Protein AF-A0A357MH83-F1 (afdb_monomer_lite)

Sequence (191 aa):
MRDRPHPSARAPLDWRAPLRASLAIFALLLARSVAAQEAAGAASEQDETAEVTCESCHGDDPVLPDAHPPVAGMSMSACTACHQPGSPLALPAGMQLDHHHYMAGLDCASCHDDPEAPAATAGTELCLACHGPLEALGALTADVEPTNPHLSPHGPPYAECGLCHQIHTESESFCAQCHDFEGLWTFILMR

Foldseek 3Di:
DDDDDDDDDDDDDDPPVVVVVVVVVVVVVVVVVVVVVVVVVVDPPPDCPPQDWPCVQQPPDCPDDPPDPDCTLHAPVVVCVPQPPPDPNPDDLWDACLNNCVSVVDDQVLFAVDSPCRPDGGWLVSVCVPVNDLVVVCVVCVVDPPDRLSPDPVPPPSNRCCCARPRSGRGHDNVVVPDDPPPPVCVSVPD

pLDDT: mean 76.97, std 16.66, range [28.92, 95.25]

Structure (mmCIF, N/CA/C/O backbone):
data_AF-A0A357MH83-F1
#
_entry.id   AF-A0A357MH83-F1
#
loop_
_atom_site.group_PDB
_atom_site.id
_atom_site.type_symbol
_atom_site.label_atom_id
_atom_site.label_alt_id
_atom_site.label_comp_id
_atom_site.label_asym_id
_atom_site.label_entity_id
_atom_site.label_seq_id
_atom_site.pdbx_PDB_ins_code
_atom_site.Cartn_x
_atom_site.Cartn_y
_atom_site.Cartn_z
_atom_site.occupancy
_atom_site.B_iso_or_equiv
_atom_site.auth_seq_id
_atom_site.auth_comp_id
_atom_site.auth_asym_id
_atom_site.auth_atom_id
_atom_site.pdbx_PDB_model_num
ATOM 1 N N . MET A 1 1 ? 2.123 -51.893 -90.840 1.00 47.66 1 MET A N 1
ATOM 2 C CA . MET A 1 1 ? 1.481 -52.890 -89.959 1.00 47.66 1 MET A CA 1
ATOM 3 C C . MET A 1 1 ? 2.465 -53.293 -88.871 1.00 47.66 1 MET A C 1
ATOM 5 O O . MET A 1 1 ? 3.354 -54.085 -89.146 1.00 47.66 1 MET A O 1
ATOM 9 N N . ARG A 1 2 ? 2.370 -52.694 -87.680 1.00 43.00 2 ARG A N 1
ATOM 10 C CA . ARG A 1 2 ? 2.923 -53.234 -86.427 1.00 43.00 2 ARG A CA 1
ATOM 11 C C . ARG A 1 2 ? 2.020 -52.733 -85.303 1.00 43.00 2 ARG A C 1
ATOM 13 O O . ARG A 1 2 ? 2.090 -51.560 -84.945 1.00 43.00 2 ARG A O 1
ATOM 20 N N . ASP A 1 3 ? 1.143 -53.617 -84.844 1.00 56.59 3 ASP A N 1
ATOM 21 C CA . ASP A 1 3 ? 0.251 -53.412 -83.707 1.00 56.59 3 ASP A CA 1
ATOM 22 C C . ASP A 1 3 ? 1.065 -53.179 -82.434 1.00 56.59 3 ASP A C 1
ATOM 24 O O . ASP A 1 3 ? 2.003 -53.924 -82.136 1.00 56.59 3 ASP A O 1
ATOM 28 N N . ARG A 1 4 ? 0.716 -52.136 -81.676 1.00 54.19 4 ARG A N 1
ATOM 29 C CA . ARG A 1 4 ? 1.200 -51.955 -80.304 1.00 54.19 4 ARG A CA 1
ATOM 30 C C . ARG A 1 4 ? 0.105 -52.418 -79.340 1.00 54.19 4 ARG A C 1
ATOM 32 O O . ARG A 1 4 ? -1.039 -52.006 -79.514 1.00 54.19 4 ARG A O 1
ATOM 39 N N . PRO A 1 5 ? 0.428 -53.248 -78.335 1.00 63.38 5 PRO A N 1
ATOM 40 C CA . PRO A 1 5 ? -0.565 -53.766 -77.403 1.00 63.38 5 PRO A CA 1
ATOM 41 C C . PRO A 1 5 ? -1.034 -52.679 -76.427 1.00 63.38 5 PRO A C 1
ATOM 43 O O . PRO A 1 5 ? -0.235 -51.888 -75.920 1.00 63.38 5 PRO A O 1
ATOM 46 N N . HIS A 1 6 ? -2.338 -52.664 -76.152 1.00 55.59 6 HIS A N 1
ATOM 47 C CA . HIS A 1 6 ? -2.943 -51.830 -75.116 1.00 55.59 6 HIS A CA 1
ATOM 48 C C . HIS A 1 6 ? -2.543 -52.320 -73.709 1.00 55.59 6 HIS A C 1
ATOM 50 O O . HIS A 1 6 ? -2.562 -53.527 -73.462 1.00 55.59 6 HIS A O 1
ATOM 56 N N . PRO A 1 7 ? -2.212 -51.416 -72.766 1.00 61.09 7 PRO A N 1
ATOM 57 C CA . PRO A 1 7 ? -1.904 -51.796 -71.393 1.00 61.09 7 PRO A CA 1
ATOM 58 C C . PRO A 1 7 ? -3.168 -52.235 -70.640 1.00 61.09 7 PRO A C 1
ATOM 60 O O . PRO A 1 7 ? -4.189 -51.548 -70.644 1.00 61.09 7 PRO A O 1
ATOM 63 N N . SER A 1 8 ? -3.072 -53.383 -69.972 1.00 66.62 8 SER A N 1
ATOM 64 C CA . SER A 1 8 ? -4.090 -53.954 -69.088 1.00 66.62 8 SER A CA 1
ATOM 65 C C . SER A 1 8 ? -4.413 -53.032 -67.905 1.00 66.62 8 SER A C 1
ATOM 67 O O . SER A 1 8 ? -3.512 -52.459 -67.287 1.00 66.62 8 SER A O 1
ATOM 69 N N . ALA A 1 9 ? -5.704 -52.926 -67.576 1.00 61.41 9 ALA A N 1
ATOM 70 C CA . ALA A 1 9 ? -6.238 -52.103 -66.495 1.00 61.41 9 ALA A CA 1
ATOM 71 C C . ALA A 1 9 ? -5.609 -52.445 -65.130 1.00 61.41 9 ALA A C 1
ATOM 73 O O . ALA A 1 9 ? -5.551 -53.608 -64.730 1.00 61.41 9 ALA A O 1
ATOM 74 N N . ARG A 1 10 ? -5.148 -51.418 -64.404 1.00 64.19 10 ARG A N 1
ATOM 75 C CA . ARG A 1 10 ? -4.686 -51.539 -63.013 1.00 64.19 10 ARG A CA 1
ATOM 76 C C . ARG A 1 10 ? -5.896 -51.657 -62.082 1.00 64.19 10 ARG A C 1
ATOM 78 O O . ARG A 1 10 ? -6.883 -50.950 -62.269 1.00 64.19 10 ARG A O 1
ATOM 85 N N . ALA A 1 11 ? -5.802 -52.533 -61.084 1.00 65.19 11 ALA A N 1
ATOM 86 C CA . ALA A 1 11 ? -6.826 -52.697 -60.055 1.00 65.19 11 ALA A CA 1
ATOM 87 C C . ALA A 1 11 ? -7.029 -51.395 -59.243 1.00 65.19 11 ALA A C 1
ATOM 89 O O . ALA A 1 11 ? -6.063 -50.649 -59.048 1.00 65.19 11 ALA A O 1
ATOM 90 N N . PRO A 1 12 ? -8.259 -51.105 -58.773 1.00 63.91 12 PRO A N 1
ATOM 91 C CA . PRO A 1 12 ? -8.548 -49.893 -58.016 1.00 63.91 12 PRO A CA 1
ATOM 92 C C . PRO A 1 12 ? -7.833 -49.902 -56.659 1.00 63.91 12 PRO A C 1
ATOM 94 O O . PRO A 1 12 ? -7.846 -50.893 -55.932 1.00 63.91 12 PRO A O 1
ATOM 97 N N . LEU A 1 13 ? -7.209 -48.771 -56.332 1.00 65.69 13 LEU A N 1
ATOM 98 C CA . LEU A 1 13 ? -6.498 -48.542 -55.077 1.00 65.69 13 LEU A CA 1
ATOM 99 C C . LEU A 1 13 ? -7.514 -48.407 -53.925 1.00 65.69 13 LEU A C 1
ATOM 101 O O . LEU A 1 13 ? -8.336 -47.487 -53.929 1.00 65.69 13 LEU A O 1
ATOM 105 N N . ASP A 1 14 ? -7.466 -49.311 -52.944 1.00 68.44 14 ASP A N 1
ATOM 106 C CA . ASP A 1 14 ? -8.334 -49.273 -51.760 1.00 68.44 14 ASP A CA 1
ATOM 107 C C . ASP A 1 14 ? -7.811 -48.262 -50.725 1.00 68.44 14 ASP A C 1
ATOM 109 O O . ASP A 1 14 ? -6.970 -48.552 -49.874 1.00 68.44 14 ASP A O 1
ATOM 113 N N . TRP A 1 15 ? -8.321 -47.035 -50.811 1.00 60.22 15 TRP A N 1
ATOM 114 C CA . TRP A 1 15 ? -7.983 -45.916 -49.929 1.00 60.22 15 TRP A CA 1
ATOM 115 C C . TRP A 1 15 ? -8.605 -46.020 -48.526 1.00 60.22 15 TRP A C 1
ATOM 117 O O . TRP A 1 15 ? -8.315 -45.188 -47.664 1.00 60.22 15 TRP A O 1
ATOM 127 N N . ARG A 1 16 ? -9.454 -47.020 -48.252 1.00 62.50 16 ARG A N 1
ATOM 128 C CA . ARG A 1 16 ? -10.183 -47.124 -46.973 1.00 62.50 16 ARG A CA 1
ATOM 129 C C . ARG A 1 16 ? -9.332 -47.705 -45.843 1.00 62.50 16 ARG A C 1
ATOM 131 O O . ARG A 1 16 ? -9.596 -47.419 -44.675 1.00 62.50 16 ARG A O 1
ATOM 138 N N . ALA A 1 17 ? -8.305 -48.484 -46.176 1.00 58.16 17 ALA A N 1
ATOM 139 C CA . ALA A 1 17 ? -7.368 -49.057 -45.213 1.00 58.16 17 ALA A CA 1
ATOM 140 C C . ALA A 1 17 ? -6.508 -48.005 -44.468 1.00 58.16 17 ALA A C 1
ATOM 142 O O . ALA A 1 17 ? -6.499 -48.039 -43.235 1.00 58.16 17 ALA A O 1
ATOM 143 N N . PRO A 1 18 ? -5.845 -47.032 -45.136 1.00 58.19 18 PRO A N 1
ATOM 144 C CA . PRO A 1 18 ? -5.024 -46.041 -44.432 1.00 58.19 18 PRO A CA 1
ATOM 145 C C . PRO A 1 18 ? -5.847 -45.091 -43.548 1.00 58.19 18 PRO A C 1
ATOM 147 O O . PRO A 1 18 ? -5.397 -44.714 -42.472 1.00 58.19 18 PRO A O 1
ATOM 150 N N . LEU A 1 19 ? -7.082 -44.757 -43.937 1.00 59.81 19 LEU A N 1
ATOM 151 C CA . LEU A 1 19 ? -7.957 -43.868 -43.158 1.00 59.81 19 LEU A CA 1
ATOM 152 C C . LEU A 1 19 ? -8.416 -44.483 -41.826 1.00 59.81 19 LEU A C 1
ATOM 154 O O . LEU A 1 19 ? -8.498 -43.780 -40.819 1.00 59.81 19 LEU A O 1
ATOM 158 N N . ARG A 1 20 ? -8.665 -45.799 -41.788 1.00 63.00 20 ARG A N 1
ATOM 159 C CA . ARG A 1 20 ? -9.023 -46.509 -40.547 1.00 63.00 20 ARG A CA 1
ATOM 160 C C . ARG A 1 20 ? -7.843 -46.611 -39.578 1.00 63.00 20 ARG A C 1
ATOM 162 O O . ARG A 1 20 ? -8.044 -46.481 -38.374 1.00 63.00 20 ARG A O 1
ATOM 169 N N . ALA A 1 21 ? -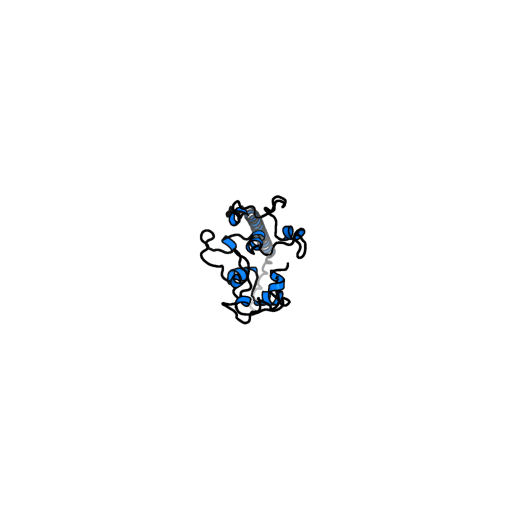6.627 -46.790 -40.096 1.00 61.56 21 ALA A N 1
ATOM 170 C CA . ALA A 1 21 ? -5.412 -46.805 -39.284 1.00 61.56 21 ALA A CA 1
ATOM 171 C C . ALA A 1 21 ? -5.128 -45.429 -38.650 1.00 61.56 21 ALA A C 1
ATOM 173 O O . ALA A 1 21 ? -4.825 -45.357 -37.460 1.00 61.56 21 ALA A O 1
ATOM 174 N N . SER A 1 22 ? -5.311 -44.336 -39.400 1.00 63.81 22 SER A N 1
ATOM 175 C CA . SER A 1 22 ? -5.084 -42.975 -38.891 1.00 63.81 22 SER A CA 1
ATOM 176 C C . SER A 1 22 ? -6.072 -42.558 -37.794 1.00 63.81 22 SER A C 1
ATOM 178 O O . SER A 1 22 ? -5.660 -41.940 -36.813 1.00 63.81 22 SER A O 1
ATOM 180 N N . LEU A 1 23 ? -7.356 -42.929 -37.902 1.00 66.94 23 LEU A N 1
ATOM 181 C CA . LEU A 1 23 ? -8.345 -42.638 -36.851 1.00 66.94 23 LEU A CA 1
ATOM 182 C C . LEU A 1 23 ? -8.066 -43.404 -35.546 1.00 66.94 23 LEU A C 1
ATOM 184 O O . LEU A 1 23 ? -8.236 -42.843 -34.466 1.00 66.94 23 LEU A O 1
ATOM 188 N N . ALA A 1 24 ? -7.609 -44.657 -35.632 1.00 65.62 24 ALA A N 1
ATOM 189 C CA . ALA A 1 24 ? -7.282 -45.454 -34.449 1.00 65.62 24 ALA A CA 1
ATOM 190 C C . ALA A 1 24 ? -6.071 -44.888 -33.686 1.00 65.62 24 ALA A C 1
ATOM 192 O O . ALA A 1 24 ? -6.087 -44.836 -32.458 1.00 65.62 24 ALA A O 1
ATOM 193 N N . ILE A 1 25 ? -5.050 -44.406 -34.404 1.00 67.69 25 ILE A N 1
ATOM 194 C CA . ILE A 1 25 ? -3.865 -43.775 -33.800 1.00 67.69 25 ILE A CA 1
ATOM 195 C C . ILE A 1 25 ? -4.246 -42.462 -33.107 1.00 67.69 25 ILE A C 1
ATOM 197 O O . ILE A 1 25 ? -3.826 -42.224 -31.977 1.00 67.69 25 ILE A O 1
ATOM 201 N N . PHE A 1 26 ? -5.084 -4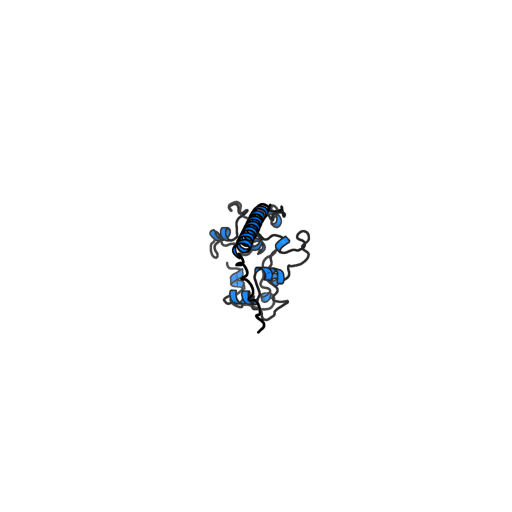1.635 -33.739 1.00 69.38 26 PHE A N 1
ATOM 202 C CA . PHE A 1 26 ? -5.529 -40.369 -33.152 1.00 69.38 26 PHE A CA 1
ATOM 203 C C . PHE A 1 26 ? -6.370 -40.577 -31.880 1.00 69.38 26 PHE A C 1
ATOM 205 O O . PHE A 1 26 ? -6.150 -39.896 -30.880 1.00 69.38 26 PHE A O 1
ATOM 212 N N . ALA A 1 27 ? -7.264 -41.572 -31.872 1.00 67.62 27 ALA A N 1
ATOM 213 C CA . ALA A 1 27 ? -8.040 -41.930 -30.683 1.00 67.62 27 ALA A CA 1
ATOM 214 C C . ALA A 1 27 ? -7.154 -42.441 -29.526 1.00 67.62 27 ALA A C 1
ATOM 216 O O . ALA A 1 27 ? -7.387 -42.088 -28.371 1.00 67.62 27 ALA A O 1
ATOM 217 N N . LEU A 1 28 ? -6.105 -43.218 -29.825 1.00 66.69 28 LEU A N 1
ATOM 218 C CA . LEU A 1 28 ? -5.132 -43.682 -28.826 1.00 66.69 28 LEU A CA 1
ATOM 219 C C . LEU A 1 28 ? -4.279 -42.543 -28.248 1.00 66.69 28 LEU A C 1
ATOM 221 O O . LEU A 1 28 ? -3.965 -42.563 -27.058 1.00 66.69 28 LEU A O 1
ATOM 225 N N . LEU A 1 29 ? -3.907 -41.554 -29.064 1.00 67.88 29 LEU A N 1
ATOM 226 C CA . LEU A 1 29 ? -3.156 -40.384 -28.600 1.00 67.88 29 LEU A CA 1
ATOM 227 C C . LEU A 1 29 ? -4.014 -39.483 -27.700 1.00 67.88 29 LEU A C 1
ATOM 229 O O . LEU A 1 29 ? -3.537 -39.069 -26.646 1.00 67.88 29 LEU A O 1
ATOM 233 N N . LEU A 1 30 ? -5.286 -39.264 -28.050 1.00 65.56 30 LEU A N 1
ATOM 234 C CA . LEU A 1 30 ? -6.222 -38.499 -27.217 1.00 65.56 30 LEU A CA 1
ATOM 235 C C . LEU A 1 30 ? -6.517 -39.178 -25.871 1.00 65.56 30 LEU A C 1
ATOM 237 O O . LEU A 1 30 ? -6.552 -38.514 -24.835 1.00 65.56 30 LEU A O 1
ATOM 241 N N . ALA A 1 31 ? -6.681 -40.504 -25.857 1.00 60.22 31 ALA A N 1
ATOM 242 C CA . ALA A 1 31 ? -6.885 -41.244 -24.610 1.00 60.22 31 ALA A CA 1
ATOM 243 C C . ALA A 1 31 ? -5.664 -41.147 -23.674 1.00 60.22 31 ALA A C 1
ATOM 245 O O . ALA A 1 31 ? -5.818 -41.063 -22.457 1.00 60.22 31 ALA A O 1
ATOM 246 N N . ARG A 1 32 ? -4.447 -41.098 -24.236 1.00 62.12 32 ARG A N 1
ATOM 247 C CA . ARG A 1 32 ? -3.215 -40.895 -23.460 1.00 62.12 32 ARG A CA 1
ATOM 248 C C . ARG A 1 32 ? -3.075 -39.479 -22.906 1.00 62.12 32 ARG A C 1
ATOM 250 O O . ARG A 1 32 ? -2.569 -39.343 -21.797 1.00 62.12 32 ARG A O 1
ATOM 257 N N . SER A 1 33 ? -3.530 -38.450 -23.624 1.00 60.34 33 SER A N 1
ATOM 258 C CA . SER A 1 33 ? -3.492 -37.074 -23.108 1.00 60.34 33 SER A CA 1
ATOM 259 C C . SER A 1 33 ? -4.473 -36.845 -21.956 1.00 60.34 33 SER A C 1
ATOM 261 O O . SER A 1 33 ? -4.112 -36.174 -20.999 1.00 60.34 33 SER A O 1
ATOM 263 N N . VAL A 1 34 ? -5.671 -37.444 -21.988 1.00 58.06 34 VAL A N 1
ATOM 264 C CA . VAL A 1 34 ? -6.652 -37.290 -20.892 1.00 58.06 34 VAL A CA 1
ATOM 265 C C . VAL A 1 34 ? -6.162 -37.960 -19.604 1.00 58.06 34 VAL A C 1
ATOM 267 O O . VAL A 1 34 ? -6.177 -37.331 -18.551 1.00 58.06 34 VAL A O 1
ATOM 270 N N . ALA A 1 35 ? -5.624 -39.182 -19.691 1.00 58.06 35 ALA A N 1
ATOM 271 C CA . ALA A 1 35 ? -5.088 -39.883 -18.520 1.00 58.06 35 ALA A CA 1
ATOM 272 C C . ALA A 1 35 ? -3.866 -39.175 -17.894 1.00 58.06 35 ALA A C 1
ATOM 274 O O . ALA A 1 35 ? -3.670 -39.232 -16.682 1.00 58.06 35 ALA A O 1
ATOM 275 N N . ALA A 1 36 ? -3.046 -38.489 -18.702 1.00 55.38 36 ALA A N 1
ATOM 276 C CA . ALA A 1 36 ? -1.941 -37.673 -18.195 1.00 55.38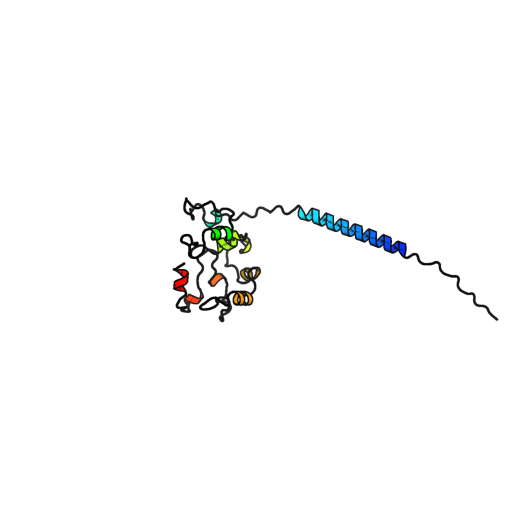 36 ALA A CA 1
ATOM 277 C C . ALA A 1 36 ? -2.437 -36.423 -17.445 1.00 55.38 36 ALA A C 1
ATOM 279 O O . ALA A 1 36 ? -1.829 -36.025 -16.454 1.00 55.38 36 ALA A O 1
ATOM 280 N N . GLN A 1 37 ? -3.558 -35.838 -17.880 1.00 53.88 37 GLN A N 1
ATOM 281 C CA . GLN A 1 37 ? -4.174 -34.684 -17.224 1.00 53.88 37 GLN A CA 1
ATOM 282 C C . GLN A 1 37 ? -4.764 -35.051 -15.850 1.00 53.88 37 GLN A C 1
ATOM 284 O O . GLN A 1 37 ? -4.632 -34.282 -14.903 1.00 53.88 37 GLN A O 1
ATOM 289 N N . GLU A 1 38 ? -5.370 -36.235 -15.720 1.00 52.12 38 GLU A N 1
ATOM 290 C CA . GLU A 1 38 ? -5.927 -36.719 -14.445 1.00 52.12 38 GLU A CA 1
ATOM 291 C C . GLU A 1 38 ? -4.835 -37.104 -13.435 1.00 52.12 38 GLU A C 1
ATOM 293 O O . GLU A 1 38 ? -4.999 -36.875 -12.240 1.00 52.12 38 GLU A O 1
ATOM 298 N N . ALA A 1 39 ? -3.689 -37.614 -13.902 1.00 52.81 39 ALA A N 1
ATOM 299 C CA . ALA A 1 39 ? -2.532 -37.871 -13.043 1.00 52.81 39 ALA A CA 1
ATOM 300 C C . ALA A 1 39 ? -1.832 -36.576 -12.582 1.00 52.81 39 ALA A C 1
ATOM 302 O O . ALA A 1 39 ? -1.297 -36.533 -11.479 1.00 52.81 39 ALA A O 1
ATOM 303 N N . ALA A 1 40 ? -1.857 -35.518 -13.401 1.00 50.81 40 ALA A N 1
ATOM 304 C CA . ALA A 1 40 ? -1.297 -34.212 -13.049 1.00 50.81 40 ALA A CA 1
ATOM 305 C C . ALA A 1 40 ? -2.215 -33.380 -12.130 1.00 50.81 40 ALA A C 1
ATOM 307 O O . ALA A 1 40 ? -1.731 -32.505 -11.423 1.00 50.81 40 ALA A O 1
ATOM 308 N N . GLY A 1 41 ? -3.525 -33.655 -12.109 1.00 45.59 41 GLY A N 1
ATOM 309 C CA . GLY A 1 41 ? -4.490 -32.959 -11.248 1.00 45.59 41 GLY A CA 1
ATOM 310 C C . GLY A 1 41 ? -4.531 -33.439 -9.791 1.00 45.59 41 GLY A C 1
ATOM 311 O O . GLY A 1 41 ? -5.206 -32.820 -8.976 1.00 45.59 41 GLY A O 1
ATOM 312 N N . ALA A 1 42 ? -3.836 -34.533 -9.460 1.00 48.69 42 ALA A N 1
ATOM 313 C CA . ALA A 1 42 ? -3.852 -35.151 -8.130 1.00 48.69 42 ALA A CA 1
ATOM 314 C C . ALA A 1 42 ? -2.606 -34.848 -7.275 1.00 48.69 42 ALA A C 1
ATOM 316 O O . ALA A 1 42 ? -2.512 -35.344 -6.157 1.00 48.69 42 ALA A O 1
ATOM 317 N N . ALA A 1 43 ? -1.668 -34.041 -7.780 1.00 49.91 43 ALA A N 1
ATOM 318 C CA . ALA A 1 43 ? -0.467 -33.626 -7.060 1.00 49.91 43 ALA A CA 1
ATOM 319 C C . ALA A 1 43 ? -0.304 -32.100 -7.133 1.00 49.91 43 ALA A C 1
ATOM 321 O O . ALA A 1 43 ? 0.515 -31.569 -7.878 1.00 49.91 43 ALA A O 1
ATOM 322 N N . SER A 1 44 ? -1.114 -31.397 -6.345 1.00 43.97 44 SER A N 1
ATOM 323 C CA . SER A 1 44 ? -0.691 -30.151 -5.706 1.00 43.97 44 SER A CA 1
ATOM 324 C C . SER A 1 44 ? -1.015 -30.278 -4.220 1.00 43.97 44 SER A C 1
ATOM 326 O O . SER A 1 44 ? -1.947 -29.666 -3.700 1.00 43.97 44 SER A O 1
ATOM 328 N N . GLU A 1 45 ? -0.286 -31.167 -3.552 1.00 41.72 45 GLU A N 1
ATOM 329 C CA . GLU A 1 45 ? -0.026 -30.995 -2.129 1.00 41.72 45 GLU A CA 1
ATOM 330 C C . GLU A 1 45 ? 0.679 -29.644 -2.016 1.00 41.72 45 GLU A C 1
ATOM 332 O O . GLU A 1 45 ? 1.751 -29.439 -2.585 1.00 41.72 45 GLU A O 1
ATOM 337 N N . GLN A 1 46 ? -0.027 -28.682 -1.428 1.00 45.06 46 GLN A N 1
ATOM 338 C CA . GLN A 1 46 ? 0.521 -27.390 -1.060 1.00 45.06 46 GLN A CA 1
ATOM 339 C C . GLN A 1 46 ? 1.638 -27.681 -0.065 1.00 45.06 46 GLN A C 1
ATOM 341 O O . GLN A 1 46 ? 1.388 -28.089 1.066 1.00 45.06 46 GLN A O 1
ATOM 346 N N . ASP A 1 47 ? 2.858 -27.594 -0.581 1.00 36.16 47 ASP A N 1
ATOM 347 C CA . ASP A 1 47 ? 4.097 -27.611 0.172 1.00 36.16 47 ASP A CA 1
ATOM 348 C C . ASP A 1 47 ? 4.007 -26.534 1.253 1.00 36.16 47 ASP A C 1
ATOM 350 O O . ASP A 1 47 ? 3.564 -25.416 0.986 1.00 36.16 47 ASP A O 1
ATOM 354 N N . GLU A 1 48 ? 4.354 -26.914 2.478 1.00 43.94 48 GLU A N 1
ATOM 355 C CA . GLU A 1 48 ? 4.278 -26.109 3.692 1.00 43.94 48 GLU A CA 1
ATOM 356 C C . GLU A 1 48 ? 5.311 -24.969 3.628 1.00 43.94 48 GLU A C 1
ATOM 358 O O . GLU A 1 48 ? 6.320 -24.964 4.332 1.00 43.94 48 GLU A O 1
ATOM 363 N N . THR A 1 49 ? 5.076 -23.977 2.770 1.00 44.81 49 THR A N 1
ATOM 364 C CA . THR A 1 49 ? 5.635 -22.638 2.950 1.00 44.81 49 THR A CA 1
ATOM 365 C C . THR A 1 49 ? 5.061 -22.118 4.255 1.00 44.81 49 THR A C 1
ATOM 367 O O . THR A 1 49 ? 3.841 -22.118 4.409 1.00 44.81 49 THR A O 1
ATOM 370 N N . ALA A 1 50 ? 5.925 -21.737 5.198 1.00 53.25 50 ALA A N 1
ATOM 371 C CA . ALA A 1 50 ? 5.542 -21.152 6.477 1.00 53.25 50 ALA A CA 1
ATOM 372 C C . ALA A 1 50 ? 4.367 -20.180 6.283 1.00 53.25 50 ALA A C 1
ATOM 374 O O . ALA A 1 50 ? 4.533 -19.115 5.690 1.00 53.25 50 ALA A O 1
ATOM 375 N N . GLU A 1 51 ? 3.172 -20.597 6.709 1.00 67.31 51 GLU A N 1
ATOM 376 C CA . GLU A 1 51 ? 1.959 -19.798 6.578 1.00 67.31 51 GLU A CA 1
ATOM 377 C C . GLU A 1 51 ? 2.214 -18.484 7.321 1.00 67.31 51 GLU A C 1
ATOM 379 O O . GLU A 1 51 ? 2.515 -18.493 8.517 1.00 67.31 51 GLU A O 1
ATOM 384 N N . VAL A 1 52 ? 2.173 -17.352 6.611 1.00 81.12 52 VAL A N 1
ATOM 385 C CA . VAL A 1 52 ? 2.194 -16.042 7.271 1.00 81.12 52 VAL A CA 1
ATOM 386 C C . VAL A 1 52 ? 0.960 -16.003 8.166 1.00 81.12 52 VAL A C 1
ATOM 388 O O . VAL A 1 52 ? -0.133 -16.337 7.723 1.00 81.12 52 VAL A O 1
ATOM 391 N N . THR A 1 53 ? 1.130 -15.656 9.438 1.00 85.88 53 THR A N 1
ATOM 392 C CA . THR A 1 53 ? 0.031 -15.595 10.410 1.00 85.88 53 THR A CA 1
ATOM 393 C C . THR A 1 53 ? -0.065 -14.192 10.993 1.00 85.88 53 THR A C 1
ATOM 395 O O . THR A 1 53 ? 0.836 -13.371 10.850 1.00 85.88 53 THR A O 1
ATOM 398 N N . CYS A 1 54 ? -1.147 -13.890 11.710 1.00 87.62 54 CYS A N 1
ATOM 399 C CA . CYS A 1 54 ? -1.246 -12.611 12.419 1.00 87.62 54 CYS A CA 1
ATOM 400 C C . CYS A 1 54 ? -0.077 -12.423 13.412 1.00 87.62 54 CYS A C 1
ATOM 402 O O . CYS A 1 54 ? 0.447 -11.320 13.555 1.00 87.62 54 CYS A O 1
ATOM 404 N N . GLU A 1 55 ? 0.348 -13.513 14.059 1.00 89.56 55 GLU A N 1
ATOM 405 C CA . GLU A 1 55 ? 1.441 -13.538 15.039 1.00 89.56 55 GLU A CA 1
ATOM 406 C C . GLU A 1 55 ? 2.804 -13.252 14.393 1.00 89.56 55 GLU A C 1
ATOM 408 O O . GLU A 1 55 ? 3.653 -12.632 15.026 1.00 89.56 55 GLU A O 1
ATOM 413 N N . SER A 1 56 ? 3.022 -13.599 13.116 1.00 87.06 56 SER A N 1
ATOM 414 C CA . SER A 1 56 ? 4.312 -13.313 12.465 1.00 87.06 56 SER A CA 1
ATOM 415 C C . SER A 1 56 ? 4.605 -11.817 12.304 1.00 87.06 56 SER A C 1
ATOM 417 O O . SER A 1 56 ? 5.763 -11.448 12.125 1.00 87.06 56 SER A O 1
ATOM 419 N N . CYS A 1 57 ? 3.583 -10.960 12.390 1.00 87.56 57 CYS A N 1
ATOM 420 C CA . CYS A 1 57 ? 3.730 -9.504 12.297 1.00 87.56 57 CYS A CA 1
ATOM 421 C C . CYS A 1 57 ? 3.475 -8.798 13.637 1.00 87.56 57 CYS A C 1
ATOM 423 O O . CYS A 1 57 ? 4.171 -7.838 13.958 1.00 87.56 57 CYS A O 1
ATOM 425 N N . HIS A 1 58 ? 2.504 -9.274 14.423 1.00 89.62 58 HIS A N 1
ATOM 426 C CA . HIS A 1 58 ? 2.077 -8.631 15.674 1.00 89.62 58 HIS A CA 1
ATOM 427 C C . HIS A 1 58 ? 2.613 -9.318 16.939 1.00 89.62 58 HIS A C 1
ATOM 429 O O . HIS A 1 58 ? 2.443 -8.799 18.038 1.00 89.62 58 HIS A O 1
ATOM 435 N N . GLY A 1 59 ? 3.258 -10.481 16.817 1.00 89.50 59 GLY A N 1
ATOM 436 C CA . GLY A 1 59 ? 3.637 -11.307 17.963 1.00 89.50 59 GLY A CA 1
ATOM 437 C C . GLY A 1 59 ? 2.434 -11.605 18.862 1.00 89.50 59 GLY A C 1
ATOM 438 O O . GLY A 1 59 ? 1.340 -11.900 18.381 1.00 89.50 59 GLY A O 1
ATOM 439 N N . ASP A 1 60 ? 2.638 -11.466 20.171 1.00 88.38 60 ASP A N 1
ATOM 440 C CA . ASP A 1 60 ? 1.596 -11.625 21.191 1.00 88.38 60 ASP A CA 1
ATOM 441 C C . ASP A 1 60 ? 0.766 -10.344 21.427 1.00 88.38 60 ASP A C 1
ATOM 443 O O . ASP A 1 60 ? -0.097 -10.322 22.314 1.00 88.38 60 ASP A O 1
ATOM 447 N N . ASP A 1 61 ? 1.027 -9.254 20.692 1.00 88.62 61 ASP A N 1
ATOM 448 C CA . ASP A 1 61 ? 0.395 -7.967 20.970 1.00 88.62 61 ASP A CA 1
ATOM 449 C C . ASP A 1 61 ? -1.098 -7.982 20.584 1.00 88.62 61 ASP A C 1
ATOM 451 O O . ASP A 1 61 ? -1.466 -8.279 19.440 1.00 88.62 61 ASP A O 1
ATOM 455 N N . PRO A 1 62 ? -2.007 -7.613 21.509 1.00 84.69 62 PRO A N 1
ATOM 456 C CA . PRO A 1 62 ? -3.426 -7.519 21.207 1.00 84.69 62 PRO A CA 1
ATOM 457 C C . PRO A 1 62 ? -3.699 -6.254 20.386 1.00 84.69 62 PRO A C 1
ATOM 459 O O . PRO A 1 62 ? -3.947 -5.174 20.923 1.00 84.69 62 PRO A O 1
ATOM 462 N N . VAL A 1 63 ? -3.675 -6.392 19.061 1.00 87.62 63 VAL A N 1
ATOM 463 C CA . VAL A 1 63 ? -3.936 -5.285 18.121 1.00 87.62 63 VAL A CA 1
ATOM 464 C C . VAL A 1 63 ? -5.422 -5.027 17.859 1.00 87.62 63 VAL A C 1
ATOM 466 O O . VAL A 1 63 ? -5.785 -4.043 17.217 1.00 87.62 63 VAL A O 1
ATOM 469 N N . LEU A 1 64 ? -6.299 -5.884 18.389 1.00 88.62 64 LEU A N 1
ATOM 470 C CA . LEU A 1 64 ? -7.751 -5.733 18.336 1.00 88.62 64 LEU A CA 1
ATOM 471 C C . LEU A 1 64 ? -8.343 -5.705 19.754 1.00 88.62 64 LEU A C 1
ATOM 473 O O . LEU A 1 64 ? -7.838 -6.399 20.635 1.00 88.62 64 LEU A O 1
ATOM 477 N N . PRO A 1 65 ? -9.434 -4.950 19.993 1.00 88.25 65 PRO A N 1
ATOM 478 C CA . PRO A 1 65 ? -10.131 -4.971 21.278 1.00 88.25 65 PRO A CA 1
ATOM 479 C C . PRO A 1 65 ? -10.667 -6.366 21.627 1.00 88.25 65 PRO A C 1
ATOM 481 O O . PRO A 1 65 ? -11.147 -7.068 20.742 1.00 88.25 65 PRO A O 1
ATOM 484 N N . ASP A 1 66 ? -10.739 -6.704 22.919 1.00 88.81 66 ASP A N 1
ATOM 485 C CA . ASP A 1 66 ? -11.249 -8.004 23.409 1.00 88.81 66 ASP A CA 1
ATOM 486 C C . ASP A 1 66 ? -12.651 -8.372 22.888 1.00 88.81 66 ASP A C 1
ATOM 488 O O . ASP A 1 66 ? -13.011 -9.542 22.784 1.00 88.81 66 ASP A O 1
ATOM 492 N N . ALA A 1 67 ? -13.476 -7.365 22.585 1.00 88.75 67 ALA A N 1
ATOM 493 C CA . ALA A 1 67 ? -14.830 -7.551 22.070 1.00 88.75 67 ALA A CA 1
ATOM 494 C C . ALA A 1 67 ? -14.888 -7.781 20.546 1.00 88.75 67 ALA A C 1
ATOM 496 O O . ALA A 1 67 ? -15.974 -8.026 20.013 1.00 88.75 67 ALA A O 1
ATOM 497 N N . HIS A 1 68 ? -13.766 -7.659 19.834 1.00 91.75 68 HIS A N 1
ATOM 498 C CA . HIS A 1 68 ? -13.713 -7.857 18.392 1.00 91.75 68 HIS A CA 1
ATOM 499 C C . HIS A 1 68 ? -13.881 -9.350 18.054 1.00 91.75 68 HIS A C 1
ATOM 501 O O . HIS A 1 68 ? -13.271 -10.199 18.706 1.00 91.75 68 HIS A O 1
ATOM 507 N N . PRO A 1 69 ? -14.693 -9.716 17.044 1.00 90.69 69 PRO A N 1
ATOM 508 C CA . PRO A 1 69 ? -14.796 -11.109 16.620 1.00 90.69 69 PRO A CA 1
ATOM 509 C C . PRO A 1 69 ? -13.440 -11.648 16.122 1.00 90.69 69 PRO A C 1
ATOM 511 O O . PRO A 1 69 ? -12.623 -10.869 15.627 1.00 90.69 69 PRO A O 1
ATOM 514 N N . PRO A 1 70 ? -13.196 -12.970 16.192 1.00 89.81 70 PRO A N 1
ATOM 515 C CA . PRO A 1 70 ? -11.995 -13.573 15.618 1.00 89.81 70 PRO A CA 1
ATOM 516 C C . PRO A 1 70 ? -11.869 -13.245 14.127 1.00 89.81 70 PRO A C 1
ATOM 518 O O . PRO A 1 70 ? -12.844 -13.396 13.394 1.00 89.81 70 PRO A O 1
ATOM 521 N N . VAL A 1 71 ? -10.681 -12.820 13.686 1.00 86.75 71 VAL A N 1
ATOM 522 C CA . VAL A 1 71 ? -10.423 -12.387 12.295 1.00 86.75 71 VAL A CA 1
ATOM 523 C C . VAL A 1 71 ? -9.491 -13.306 11.508 1.00 86.75 71 VAL A C 1
ATOM 525 O O . VAL A 1 71 ? -9.260 -13.072 10.325 1.00 86.75 71 VAL A O 1
ATOM 528 N N . ALA A 1 72 ? -8.944 -14.345 12.142 1.00 84.00 72 ALA A N 1
ATOM 529 C CA . ALA A 1 72 ? -8.053 -15.287 11.474 1.00 84.00 72 ALA A CA 1
ATOM 530 C C . ALA A 1 72 ? -8.751 -15.912 10.250 1.00 84.00 72 ALA A C 1
ATOM 532 O O . ALA A 1 72 ? -9.875 -16.408 10.354 1.00 84.00 72 ALA A O 1
ATOM 533 N N . GLY A 1 73 ? -8.096 -15.845 9.088 1.00 82.81 73 GLY A N 1
ATOM 534 C CA . GLY A 1 73 ? -8.628 -16.342 7.814 1.00 82.81 73 GLY A CA 1
ATOM 535 C C . GLY A 1 73 ? -9.691 -15.457 7.147 1.00 82.81 73 GLY A C 1
ATOM 536 O O . GLY A 1 73 ? -10.284 -15.870 6.150 1.00 82.81 73 GLY A O 1
ATOM 537 N N . MET A 1 74 ? -9.969 -14.255 7.664 1.00 87.56 74 MET A N 1
ATOM 538 C CA . MET A 1 74 ? -10.850 -13.299 6.985 1.00 87.56 74 MET A CA 1
ATOM 539 C C . MET A 1 74 ? -10.140 -12.591 5.822 1.00 87.56 74 MET A C 1
ATOM 541 O O . MET A 1 74 ? -8.930 -12.400 5.837 1.00 87.56 74 MET A O 1
ATOM 545 N N . SER A 1 75 ? -10.918 -12.157 4.825 1.00 87.69 75 SER A N 1
ATOM 546 C CA . SER A 1 75 ? -10.442 -11.258 3.764 1.00 87.69 75 SER A CA 1
ATOM 547 C C . SER A 1 75 ? -10.787 -9.802 4.078 1.00 87.69 75 SER A C 1
ATOM 549 O O . SER A 1 75 ? -11.752 -9.536 4.799 1.00 87.69 75 SER A O 1
ATOM 551 N N . MET A 1 76 ? -10.115 -8.851 3.421 1.00 86.31 76 MET A N 1
ATOM 552 C CA . MET A 1 76 ? -10.433 -7.418 3.542 1.00 86.31 76 MET A CA 1
ATOM 553 C C . MET A 1 76 ? -11.910 -7.091 3.258 1.00 86.31 76 MET A C 1
ATOM 555 O O . MET A 1 76 ? -12.494 -6.180 3.850 1.00 86.31 76 MET A O 1
ATOM 559 N N . SER A 1 77 ? -12.559 -7.853 2.372 1.00 87.19 77 SER A N 1
ATOM 560 C CA . SER A 1 77 ? -13.984 -7.663 2.073 1.00 87.19 77 SER A CA 1
ATOM 561 C C . SER A 1 77 ? -14.891 -8.016 3.259 1.00 87.19 77 SER A C 1
ATOM 563 O O . SER A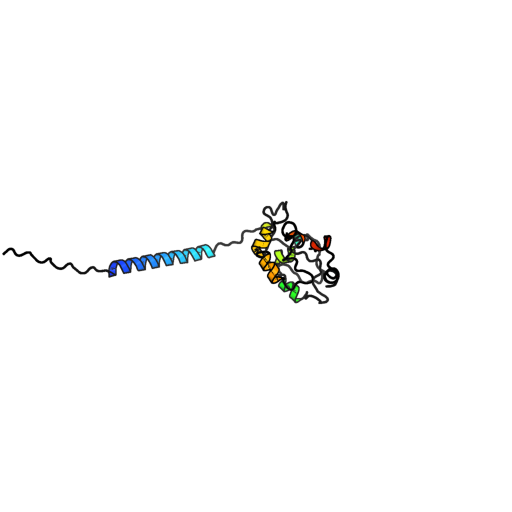 1 77 ? -15.906 -7.355 3.476 1.00 87.19 77 SER A O 1
ATOM 565 N N . ALA A 1 78 ? -14.503 -8.996 4.080 1.00 89.62 78 ALA A N 1
ATOM 566 C CA . ALA A 1 78 ? -15.235 -9.350 5.291 1.00 89.62 78 ALA A CA 1
ATOM 567 C C . ALA A 1 78 ? -15.112 -8.249 6.355 1.00 89.62 78 ALA A C 1
ATOM 569 O O . ALA A 1 78 ? -16.093 -7.942 7.030 1.00 89.62 78 ALA A O 1
ATOM 570 N N . CYS A 1 79 ? -13.950 -7.594 6.447 1.00 88.88 79 CYS A N 1
ATOM 571 C CA . CYS A 1 79 ? -13.738 -6.455 7.343 1.00 88.88 79 CYS A CA 1
ATOM 572 C C . CYS A 1 79 ? -14.679 -5.299 6.986 1.00 88.88 79 CYS A C 1
ATOM 574 O O . CYS A 1 79 ? -15.383 -4.761 7.844 1.00 88.88 79 CYS A O 1
ATOM 576 N N . THR A 1 80 ? -14.745 -4.945 5.699 1.00 88.25 80 THR A N 1
ATOM 577 C CA . THR A 1 80 ? -15.563 -3.807 5.260 1.00 88.25 80 THR A CA 1
ATOM 578 C C . THR A 1 80 ? -17.055 -4.032 5.488 1.00 88.25 80 THR A C 1
ATOM 580 O O . THR A 1 80 ? -17.763 -3.053 5.679 1.00 88.25 80 THR A O 1
ATOM 583 N N . ALA A 1 81 ? -17.556 -5.269 5.601 1.00 90.31 81 ALA A N 1
ATOM 584 C CA . ALA A 1 81 ? -18.963 -5.531 5.933 1.00 90.31 81 ALA A CA 1
ATOM 585 C C . ALA A 1 81 ? -19.440 -4.818 7.219 1.00 90.31 81 ALA A C 1
ATOM 587 O O . ALA A 1 81 ? -20.590 -4.380 7.280 1.00 90.31 81 ALA A O 1
ATOM 588 N N . CYS A 1 82 ? -18.553 -4.650 8.205 1.00 90.94 82 CYS A N 1
ATOM 589 C CA . CYS A 1 82 ? -18.820 -3.892 9.432 1.00 90.94 82 CYS A CA 1
ATOM 590 C C . CYS A 1 82 ? -18.090 -2.540 9.455 1.00 90.94 82 CYS A C 1
ATOM 592 O O . CYS A 1 82 ? -18.652 -1.549 9.921 1.00 90.94 82 CYS A O 1
ATOM 594 N N . HIS A 1 83 ? -16.865 -2.482 8.928 1.00 91.38 83 HIS A N 1
ATOM 595 C CA . HIS A 1 83 ? -16.005 -1.300 8.967 1.00 91.38 83 HIS A CA 1
ATOM 596 C C . HIS A 1 83 ? -16.161 -0.413 7.724 1.00 91.38 83 HIS A C 1
ATOM 598 O O . HIS A 1 83 ? -15.215 -0.166 6.975 1.00 91.38 83 HIS A O 1
ATOM 604 N N . GLN A 1 84 ? -17.381 0.058 7.471 1.00 88.00 84 GLN A N 1
ATOM 605 C CA . GLN A 1 84 ? -17.666 0.889 6.300 1.00 88.00 84 GLN A CA 1
ATOM 606 C C . GLN A 1 84 ? -17.044 2.294 6.434 1.00 88.00 84 GLN A C 1
ATOM 608 O O . GLN A 1 84 ? -17.085 2.873 7.529 1.00 88.00 84 GLN A O 1
ATOM 613 N N . PRO A 1 85 ? -16.531 2.891 5.338 1.00 84.69 85 PRO A N 1
ATOM 614 C CA . PRO A 1 85 ? -16.011 4.257 5.353 1.00 84.69 85 PRO A CA 1
ATOM 615 C C . PRO A 1 85 ? -17.050 5.272 5.844 1.00 84.69 85 PRO A C 1
ATOM 617 O O . PRO A 1 85 ? -18.183 5.304 5.361 1.00 84.69 85 PRO A O 1
ATOM 620 N N . GLY A 1 86 ? -16.657 6.135 6.785 1.00 83.38 86 GLY A N 1
ATOM 621 C CA . GLY A 1 86 ? -17.542 7.147 7.375 1.00 83.38 86 GLY A CA 1
ATOM 622 C C . GLY A 1 86 ? -18.541 6.612 8.408 1.00 83.38 86 GLY A C 1
ATOM 623 O O . GLY A 1 86 ? -19.430 7.352 8.830 1.00 83.38 86 GLY A O 1
ATOM 624 N N . SER A 1 87 ? -18.416 5.348 8.820 1.00 88.06 87 SER A N 1
ATOM 625 C CA . SER A 1 87 ? -19.144 4.808 9.971 1.00 88.06 87 SER A CA 1
ATOM 626 C C . SER A 1 87 ? -18.374 5.043 11.282 1.00 88.06 87 SER A C 1
ATOM 628 O O . SER A 1 87 ? -17.160 5.237 11.250 1.00 88.06 87 SER A O 1
ATOM 630 N N . PRO A 1 88 ? -19.030 4.961 12.457 1.00 87.31 88 PRO A N 1
ATOM 631 C CA . PRO A 1 88 ? -18.339 5.005 13.753 1.00 87.31 88 PRO A CA 1
ATOM 632 C C . PRO A 1 88 ? -17.334 3.865 13.971 1.00 87.31 88 PRO A C 1
ATOM 634 O O . PRO A 1 88 ? -16.549 3.918 14.911 1.00 87.31 88 PRO A O 1
ATOM 637 N N . LEU A 1 89 ? -17.402 2.825 13.138 1.00 87.75 89 LEU A N 1
ATOM 638 C CA . LEU A 1 89 ? -16.500 1.683 13.137 1.00 87.75 89 LEU A CA 1
ATOM 639 C C . LEU A 1 89 ? -15.620 1.685 11.883 1.00 87.75 89 LEU A C 1
ATOM 641 O O . LEU A 1 89 ? -15.168 0.622 11.488 1.00 87.75 89 LEU A O 1
ATOM 645 N N . ALA A 1 90 ? -15.404 2.810 11.198 1.00 87.00 90 ALA A N 1
ATOM 646 C CA . ALA A 1 90 ? -14.496 2.829 10.051 1.00 87.00 90 ALA A CA 1
ATOM 647 C C . ALA A 1 90 ? -13.124 2.247 10.441 1.00 87.00 90 ALA A C 1
ATOM 649 O O . ALA A 1 90 ? -12.688 2.389 11.587 1.00 87.00 90 ALA A O 1
ATOM 650 N N . LEU A 1 91 ? -12.476 1.542 9.506 1.00 82.69 91 LEU A N 1
ATOM 651 C CA . LEU A 1 91 ? -11.124 1.043 9.749 1.00 82.69 91 LEU A CA 1
ATOM 652 C C . LEU A 1 91 ? -10.222 2.231 10.108 1.00 82.69 91 LEU A C 1
ATOM 654 O O . LEU A 1 91 ? -10.294 3.256 9.427 1.00 82.69 91 LEU A O 1
ATOM 658 N N . PRO A 1 92 ? -9.400 2.116 11.162 1.00 71.38 92 PRO A N 1
ATOM 659 C CA . PRO A 1 92 ? -8.501 3.193 11.535 1.00 71.38 92 PRO A CA 1
ATOM 660 C C . PRO A 1 92 ? -7.530 3.480 10.387 1.00 71.38 92 PRO A C 1
ATOM 662 O O . PRO A 1 92 ? -7.044 2.555 9.735 1.00 71.38 92 PRO A O 1
ATOM 665 N N . ALA A 1 93 ? -7.192 4.757 10.199 1.00 63.25 93 ALA A N 1
ATOM 666 C CA . ALA A 1 93 ? -6.245 5.224 9.181 1.00 63.25 93 ALA A CA 1
ATOM 667 C C . ALA A 1 93 ? -4.823 4.624 9.304 1.00 63.25 93 ALA A C 1
ATOM 669 O O . ALA A 1 93 ? -3.986 4.847 8.441 1.00 63.25 93 ALA A O 1
ATOM 670 N N . GLY A 1 94 ? -4.557 3.831 10.347 1.00 67.19 94 GLY A N 1
ATOM 671 C CA . GLY A 1 94 ? -3.286 3.161 10.607 1.00 67.19 94 GLY A CA 1
ATOM 672 C C . GLY A 1 94 ? -3.256 1.667 10.285 1.00 67.19 94 GLY A C 1
ATOM 673 O O . GLY A 1 94 ? -2.416 0.982 10.853 1.00 67.19 94 GLY A O 1
ATOM 674 N N . MET A 1 95 ? -4.151 1.124 9.454 1.00 79.94 95 MET A N 1
ATOM 675 C CA . MET A 1 95 ? -3.965 -0.238 8.928 1.00 79.94 95 MET A CA 1
ATOM 676 C C . MET A 1 95 ? -2.930 -0.205 7.797 1.00 79.94 95 MET A C 1
ATOM 678 O O . MET A 1 95 ? -3.149 0.452 6.779 1.00 79.94 95 MET A O 1
ATOM 682 N N . GLN A 1 96 ? -1.799 -0.887 7.989 1.00 87.50 96 GLN A N 1
ATOM 683 C CA . GLN A 1 96 ? -0.720 -0.946 7.001 1.00 87.50 96 GLN A CA 1
ATOM 684 C C . GLN A 1 96 ? -1.155 -1.716 5.739 1.00 87.50 96 GLN A C 1
ATOM 686 O O . GLN A 1 96 ? -2.091 -2.523 5.747 1.00 87.50 96 GLN A O 1
ATOM 691 N N . LEU A 1 97 ? -0.490 -1.425 4.616 1.00 89.81 97 LEU A N 1
ATOM 692 C CA . LEU A 1 97 ? -0.845 -1.980 3.306 1.00 89.81 97 LEU A CA 1
ATOM 693 C C . LEU A 1 97 ? -0.491 -3.475 3.178 1.00 89.81 97 LEU A C 1
ATOM 695 O O . LEU A 1 97 ? -1.039 -4.169 2.315 1.00 89.81 97 LEU A O 1
ATOM 699 N N . ASP A 1 98 ? 0.378 -3.983 4.052 1.00 90.25 98 ASP A N 1
ATOM 700 C CA . ASP A 1 98 ? 0.645 -5.411 4.239 1.00 90.25 98 ASP A CA 1
ATOM 701 C C . ASP A 1 98 ? -0.634 -6.224 4.489 1.00 90.25 98 ASP A C 1
ATOM 703 O O . ASP A 1 98 ? -0.810 -7.258 3.853 1.00 90.25 98 ASP A O 1
ATOM 707 N N . HIS A 1 99 ? -1.584 -5.736 5.294 1.00 89.69 99 HIS A N 1
ATOM 708 C CA . HIS A 1 99 ? -2.840 -6.436 5.586 1.00 89.69 99 HIS A CA 1
ATOM 709 C C . HIS A 1 99 ? -3.642 -6.698 4.310 1.00 89.69 99 HIS A C 1
ATOM 711 O O . HIS A 1 99 ? -4.206 -7.778 4.136 1.00 89.69 99 HIS A O 1
ATOM 717 N N . HIS A 1 100 ? -3.658 -5.737 3.382 1.00 89.75 100 HIS A N 1
ATOM 718 C CA . HIS A 1 100 ? -4.341 -5.897 2.101 1.00 89.75 100 HIS A CA 1
ATOM 719 C C . HIS A 1 100 ? -3.684 -6.962 1.217 1.00 89.75 100 HIS A C 1
ATOM 721 O O . HIS A 1 100 ? -4.400 -7.731 0.577 1.00 89.75 100 HIS A O 1
ATOM 727 N N . HIS A 1 101 ? -2.351 -7.014 1.178 1.00 91.88 101 HIS A N 1
ATOM 728 C CA . HIS A 1 101 ? -1.611 -7.981 0.362 1.00 91.88 101 HIS A CA 1
ATOM 729 C C . HIS A 1 101 ? -1.639 -9.378 0.990 1.00 91.88 101 HIS A C 1
ATOM 731 O O . HIS A 1 101 ? -1.945 -10.353 0.304 1.00 91.88 101 HIS A O 1
ATOM 737 N N . TYR A 1 102 ? -1.441 -9.470 2.303 1.00 90.19 102 TYR A N 1
ATOM 738 C CA . TYR A 1 102 ? -1.552 -10.711 3.060 1.00 90.19 102 TYR A CA 1
ATOM 739 C C . TYR A 1 102 ? -2.943 -11.339 2.918 1.00 90.19 102 TYR A C 1
ATOM 741 O O . TYR A 1 102 ? -3.076 -12.501 2.540 1.00 90.19 102 TYR A O 1
ATOM 749 N N . MET A 1 103 ? -4.011 -10.556 3.100 1.00 89.31 103 MET A N 1
ATOM 750 C CA . MET A 1 103 ? -5.382 -11.050 2.909 1.00 89.31 103 MET A CA 1
ATOM 751 C C . MET A 1 103 ? -5.751 -11.307 1.437 1.00 89.31 103 MET A C 1
ATOM 753 O O . MET A 1 103 ? -6.817 -11.868 1.171 1.00 89.31 103 MET A O 1
ATOM 757 N N . ALA A 1 104 ? -4.903 -10.908 0.484 1.00 89.62 104 ALA A N 1
ATOM 758 C CA . ALA A 1 104 ? -4.985 -11.325 -0.915 1.00 89.62 104 ALA A CA 1
ATOM 759 C C . ALA A 1 104 ? -4.230 -12.643 -1.188 1.00 89.62 104 ALA A C 1
ATOM 761 O O . ALA A 1 104 ? -4.227 -13.112 -2.326 1.00 89.62 104 ALA A O 1
ATOM 762 N N . GLY A 1 105 ? -3.642 -13.256 -0.155 1.00 89.44 105 GLY A N 1
ATOM 763 C CA . GLY A 1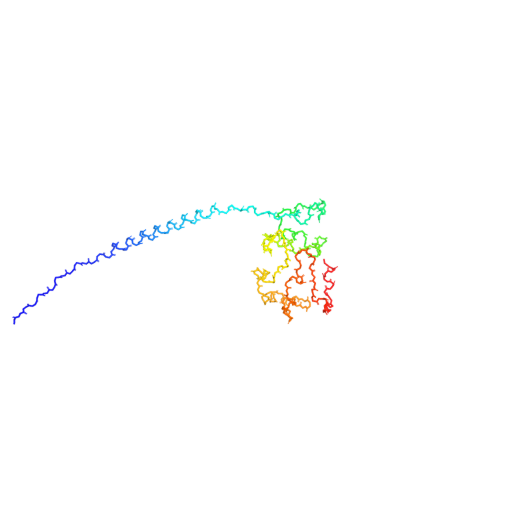 105 ? -2.908 -14.518 -0.231 1.00 89.44 105 GLY A CA 1
ATOM 764 C C . GLY A 1 105 ? -1.433 -14.358 -0.591 1.00 89.44 105 GLY A C 1
ATOM 765 O O . GLY A 1 105 ? -0.832 -15.319 -1.062 1.00 89.44 105 GLY A O 1
ATOM 766 N N . LEU A 1 106 ? -0.869 -13.160 -0.425 1.00 90.31 106 LEU A N 1
ATOM 767 C CA . LEU A 1 106 ? 0.552 -12.907 -0.649 1.00 90.31 106 LEU A CA 1
ATOM 768 C C . LEU A 1 106 ? 1.333 -13.076 0.653 1.00 90.31 106 LEU A C 1
ATOM 770 O O . LEU A 1 106 ? 0.852 -12.752 1.737 1.00 90.31 106 LEU A O 1
ATOM 774 N N . ASP A 1 107 ? 2.556 -13.561 0.527 1.00 90.12 107 ASP A N 1
ATOM 775 C CA . ASP A 1 107 ? 3.471 -13.831 1.630 1.00 90.12 107 ASP A CA 1
ATOM 776 C C . ASP A 1 107 ? 4.793 -13.065 1.463 1.00 90.12 107 ASP A C 1
ATOM 778 O O . ASP A 1 107 ? 4.970 -12.262 0.544 1.00 90.12 107 ASP A O 1
ATOM 782 N N . CYS A 1 108 ? 5.750 -13.318 2.355 1.00 89.38 108 CYS A N 1
ATOM 783 C CA . CYS A 1 108 ? 7.068 -12.691 2.302 1.00 89.38 108 CYS A CA 1
ATOM 784 C C . CYS A 1 108 ? 7.773 -12.959 0.961 1.00 89.38 108 CYS A C 1
ATOM 786 O O . CYS A 1 108 ? 8.357 -12.046 0.375 1.00 89.38 108 CYS A O 1
ATOM 788 N N . ALA A 1 109 ? 7.687 -14.198 0.461 1.00 89.69 109 ALA A N 1
ATOM 789 C CA . ALA A 1 109 ? 8.336 -14.643 -0.773 1.00 89.69 109 ALA A CA 1
ATOM 790 C C . ALA A 1 109 ? 7.697 -14.044 -2.037 1.00 89.69 109 ALA A C 1
ATOM 792 O O . ALA A 1 109 ? 8.322 -14.001 -3.096 1.00 89.69 109 ALA A O 1
ATOM 793 N N . SER A 1 110 ? 6.473 -13.529 -1.927 1.00 90.12 110 SER A N 1
ATOM 794 C CA . SER A 1 110 ? 5.804 -12.798 -3.004 1.00 90.12 110 SER A CA 1
ATOM 795 C C . SER A 1 110 ? 6.500 -11.471 -3.331 1.00 90.12 110 SER A C 1
ATOM 797 O O . SER A 1 110 ? 6.380 -10.980 -4.454 1.00 90.12 110 SER A O 1
ATOM 799 N N . CYS A 1 111 ? 7.226 -10.896 -2.364 1.00 88.75 111 CYS A N 1
ATOM 800 C CA . CYS A 1 111 ? 7.885 -9.596 -2.499 1.00 88.75 111 CYS A CA 1
ATOM 801 C C . CYS A 1 111 ? 9.411 -9.642 -2.324 1.00 88.75 111 CYS A C 1
ATOM 803 O O . CYS A 1 111 ? 10.122 -8.797 -2.872 1.00 88.75 111 CYS A O 1
ATOM 805 N N . HIS A 1 112 ? 9.917 -10.588 -1.537 1.00 88.94 112 HIS A N 1
ATOM 806 C CA . HIS A 1 112 ? 11.323 -10.676 -1.167 1.00 88.94 112 HIS A CA 1
ATOM 807 C C . HIS A 1 112 ? 11.945 -11.971 -1.680 1.00 88.94 112 HIS A C 1
ATOM 809 O O . HIS A 1 112 ? 11.507 -13.061 -1.323 1.00 88.94 112 HIS A O 1
ATOM 815 N N . ASP A 1 113 ? 13.023 -11.833 -2.456 1.00 85.88 113 ASP A N 1
ATOM 816 C CA . ASP A 1 113 ? 13.821 -12.972 -2.931 1.00 85.88 113 ASP A CA 1
ATOM 817 C C . ASP A 1 113 ? 14.439 -13.769 -1.768 1.00 85.88 113 ASP A C 1
ATOM 819 O O . ASP A 1 113 ? 14.593 -14.986 -1.855 1.00 85.88 113 ASP A O 1
ATOM 823 N N . ASP A 1 114 ? 14.790 -13.073 -0.681 1.00 87.38 114 ASP A N 1
ATOM 824 C CA . ASP A 1 114 ? 15.211 -13.655 0.593 1.00 87.38 114 ASP A CA 1
ATOM 825 C C . ASP A 1 114 ? 14.224 -13.215 1.692 1.00 87.38 114 ASP A C 1
ATOM 827 O O . ASP A 1 114 ? 14.360 -12.114 2.238 1.00 87.38 114 ASP A O 1
ATOM 831 N N . PRO A 1 115 ? 13.192 -14.027 1.989 1.00 82.69 115 PRO A N 1
ATOM 832 C CA . PRO A 1 115 ? 12.179 -13.684 2.983 1.00 82.69 115 PRO A CA 1
ATOM 833 C C . PRO A 1 115 ? 12.702 -13.746 4.425 1.00 82.69 115 PRO A C 1
ATOM 835 O O . PRO A 1 115 ? 12.087 -13.157 5.312 1.00 82.69 115 PRO A O 1
ATOM 838 N N . GLU A 1 116 ? 13.822 -14.430 4.680 1.00 81.75 116 GLU A N 1
ATOM 839 C CA . GLU A 1 116 ? 14.425 -14.539 6.016 1.00 81.75 116 GLU A CA 1
ATOM 840 C C . GLU A 1 116 ? 15.357 -13.355 6.322 1.00 81.75 116 GLU A C 1
ATOM 842 O O . GLU A 1 116 ? 15.573 -13.008 7.487 1.00 81.75 116 GLU A O 1
ATOM 847 N N . ALA A 1 117 ? 15.892 -12.709 5.283 1.00 78.38 117 ALA A N 1
ATOM 848 C CA . ALA A 1 117 ? 16.732 -11.521 5.392 1.00 78.38 117 ALA A CA 1
ATOM 849 C C . ALA A 1 117 ? 16.403 -10.480 4.300 1.00 78.38 117 ALA A C 1
ATOM 851 O O . ALA A 1 117 ? 17.234 -10.211 3.425 1.00 78.38 117 ALA A O 1
ATOM 852 N N . PRO A 1 118 ? 15.221 -9.833 4.358 1.00 78.31 118 PRO A N 1
ATOM 853 C CA . PRO A 1 118 ? 14.815 -8.846 3.364 1.00 78.31 118 PRO A CA 1
ATOM 854 C C . PRO A 1 118 ? 15.735 -7.616 3.418 1.00 78.31 118 PRO A C 1
ATOM 856 O O . PRO A 1 118 ? 15.617 -6.746 4.279 1.00 78.31 118 PRO A O 1
ATOM 859 N N . ALA A 1 119 ? 16.695 -7.557 2.495 1.00 66.06 119 ALA A N 1
ATOM 860 C CA . ALA A 1 119 ? 17.765 -6.558 2.500 1.00 66.06 119 ALA A CA 1
ATOM 861 C C . ALA A 1 119 ? 17.443 -5.287 1.690 1.00 66.06 119 ALA A C 1
ATOM 863 O O . ALA A 1 119 ? 18.152 -4.287 1.818 1.00 66.06 119 ALA A O 1
ATOM 864 N N . ALA A 1 120 ? 16.407 -5.318 0.846 1.00 70.75 120 ALA A N 1
ATOM 865 C CA . ALA A 1 120 ? 16.046 -4.221 -0.046 1.00 70.75 120 ALA A CA 1
ATOM 866 C C . ALA A 1 120 ? 14.527 -4.053 -0.163 1.00 70.75 120 ALA A C 1
ATOM 868 O O . ALA A 1 120 ? 13.771 -5.027 -0.129 1.00 70.75 120 ALA A O 1
ATOM 869 N N . THR A 1 121 ? 14.097 -2.803 -0.347 1.00 73.81 121 THR A N 1
ATOM 870 C CA . THR A 1 121 ? 12.741 -2.479 -0.794 1.00 73.81 121 THR A CA 1
ATOM 871 C C . THR A 1 121 ? 12.491 -3.139 -2.145 1.00 73.81 121 THR A C 1
ATOM 873 O O . THR A 1 121 ? 13.357 -3.100 -3.023 1.00 73.81 121 THR A O 1
ATOM 876 N N . ALA A 1 122 ? 11.310 -3.731 -2.316 1.00 79.38 122 ALA A N 1
ATOM 877 C CA . ALA A 1 122 ? 10.890 -4.266 -3.601 1.00 79.38 122 ALA A CA 1
ATOM 878 C C . ALA A 1 122 ? 10.958 -3.177 -4.686 1.00 79.38 122 ALA A C 1
ATOM 880 O O . ALA A 1 122 ? 10.507 -2.047 -4.481 1.00 79.38 122 ALA A O 1
ATOM 881 N N . GLY A 1 123 ? 11.532 -3.519 -5.840 1.00 86.44 123 GLY A N 1
ATOM 882 C CA . GLY A 1 123 ? 11.568 -2.624 -6.994 1.00 86.44 123 GLY A CA 1
ATOM 883 C C . GLY A 1 123 ? 10.163 -2.329 -7.519 1.00 86.44 123 GLY A C 1
ATOM 884 O O . GLY A 1 123 ? 9.249 -3.144 -7.382 1.00 86.44 123 GLY A O 1
ATOM 885 N N . THR A 1 124 ? 9.999 -1.178 -8.173 1.00 90.44 124 THR A N 1
ATOM 886 C CA . THR A 1 124 ? 8.717 -0.755 -8.773 1.00 90.44 124 THR A CA 1
ATOM 887 C C . THR A 1 124 ? 8.166 -1.809 -9.736 1.00 90.44 124 THR A C 1
ATOM 889 O O . THR A 1 124 ? 6.960 -2.038 -9.802 1.00 90.44 124 THR A O 1
ATOM 892 N N . GLU A 1 125 ? 9.044 -2.512 -10.441 1.00 91.56 125 GLU A N 1
ATOM 893 C CA . GLU A 1 125 ? 8.715 -3.568 -11.393 1.00 91.56 125 GLU A CA 1
ATOM 894 C C . GLU A 1 125 ? 7.921 -4.711 -10.752 1.00 91.56 125 GLU A C 1
ATOM 896 O O . GLU A 1 125 ? 7.032 -5.266 -11.398 1.00 91.56 125 GLU A O 1
ATOM 901 N N . LEU A 1 126 ? 8.197 -5.035 -9.485 1.00 92.56 126 LEU A N 1
ATOM 902 C CA . LEU A 1 126 ? 7.485 -6.086 -8.763 1.00 92.56 126 LEU A CA 1
ATOM 903 C C . LEU A 1 126 ? 6.030 -5.689 -8.503 1.00 92.56 126 LEU A C 1
ATOM 905 O O . LEU A 1 126 ? 5.118 -6.488 -8.702 1.00 92.56 126 LEU A O 1
ATOM 909 N N . CYS A 1 127 ? 5.799 -4.424 -8.151 1.00 93.06 127 CYS A N 1
ATOM 910 C CA . CYS A 1 127 ? 4.454 -3.880 -8.000 1.00 93.06 127 CYS A CA 1
ATOM 911 C C . CYS A 1 127 ? 3.708 -3.898 -9.345 1.00 93.06 127 CYS A C 1
ATOM 913 O O . CYS A 1 127 ? 2.569 -4.366 -9.434 1.00 93.06 127 CYS A O 1
ATOM 915 N N . LEU A 1 128 ? 4.362 -3.435 -10.416 1.00 93.88 128 LEU A N 1
ATOM 916 C CA . LEU A 1 128 ? 3.765 -3.362 -11.754 1.00 93.88 128 LEU A CA 1
ATOM 917 C C . LEU A 1 128 ? 3.466 -4.748 -12.352 1.00 93.88 128 LEU A C 1
ATOM 919 O O . LEU A 1 128 ? 2.571 -4.856 -13.192 1.00 93.88 128 LEU A O 1
ATOM 923 N N . ALA A 1 129 ? 4.155 -5.810 -11.918 1.00 95.00 129 ALA A N 1
ATOM 924 C CA . ALA A 1 129 ? 3.890 -7.177 -12.373 1.00 95.00 129 ALA A CA 1
ATOM 925 C C . ALA A 1 129 ? 2.445 -7.629 -12.087 1.00 95.00 129 ALA A C 1
ATOM 927 O O . ALA A 1 129 ? 1.866 -8.368 -12.885 1.00 95.00 129 ALA A O 1
ATOM 928 N N . CYS A 1 130 ? 1.854 -7.138 -10.994 1.00 95.12 130 CYS A N 1
ATOM 929 C CA . CYS A 1 130 ? 0.479 -7.446 -10.592 1.00 95.12 130 CYS A CA 1
ATOM 930 C C . CYS A 1 130 ? -0.487 -6.273 -10.833 1.00 95.12 130 CYS A C 1
ATOM 932 O O . CYS A 1 130 ? -1.626 -6.487 -11.247 1.00 95.12 130 CYS A O 1
ATOM 934 N N . HIS A 1 131 ? -0.045 -5.032 -10.607 1.00 94.19 131 HIS A N 1
ATOM 935 C CA . HIS A 1 131 ? -0.892 -3.838 -10.732 1.00 94.19 131 HIS A CA 1
ATOM 936 C C . HIS A 1 131 ? -0.966 -3.270 -12.158 1.00 94.19 131 HIS A C 1
ATOM 938 O O . HIS A 1 131 ? -1.842 -2.456 -12.452 1.00 94.19 131 HIS A O 1
ATOM 944 N N . GLY A 1 132 ? -0.096 -3.723 -13.064 1.00 95.25 132 GLY A N 1
ATOM 945 C CA . GLY A 1 132 ? -0.021 -3.232 -14.436 1.00 95.25 132 GLY A CA 1
ATOM 946 C C . GLY A 1 132 ? 0.793 -1.940 -14.570 1.00 95.25 132 GLY A C 1
ATOM 947 O O . GLY A 1 132 ? 1.329 -1.438 -13.587 1.00 95.25 132 GLY A O 1
ATOM 948 N N . PRO A 1 133 ? 0.928 -1.405 -15.797 1.00 93.19 133 PRO A N 1
ATOM 949 C CA . PRO A 1 133 ? 1.799 -0.268 -16.079 1.00 93.19 133 PRO A CA 1
ATOM 950 C C . PRO A 1 133 ? 1.247 1.047 -15.510 1.00 93.19 133 PRO A C 1
ATOM 952 O O . PRO A 1 133 ? 0.032 1.228 -15.377 1.00 93.19 133 PRO A O 1
ATOM 955 N N . LEU A 1 134 ? 2.146 1.996 -15.241 1.00 90.31 134 LEU A N 1
ATOM 956 C CA . LEU A 1 134 ? 1.821 3.270 -14.597 1.00 90.31 134 LEU A CA 1
ATOM 957 C C . LEU A 1 134 ? 0.808 4.096 -15.410 1.00 90.31 134 LEU A C 1
ATOM 959 O O . LEU A 1 134 ? -0.058 4.743 -14.831 1.00 90.31 134 LEU A O 1
ATOM 963 N N . GLU A 1 135 ? 0.827 4.008 -16.742 1.00 91.06 135 GLU A N 1
ATOM 964 C CA . GLU A 1 135 ? -0.150 4.682 -17.605 1.00 91.06 135 GLU A CA 1
ATOM 965 C C . GLU A 1 135 ? -1.577 4.158 -17.395 1.00 91.06 135 GLU A C 1
ATOM 967 O O . GLU A 1 135 ? -2.534 4.935 -17.402 1.00 91.06 135 GLU A O 1
ATOM 972 N N . ALA A 1 136 ? -1.734 2.844 -17.197 1.00 94.81 136 ALA A N 1
ATOM 973 C CA . ALA A 1 136 ? -3.039 2.244 -16.932 1.00 94.81 136 ALA A CA 1
ATOM 974 C C . ALA A 1 136 ? -3.540 2.628 -15.535 1.00 94.81 136 ALA A C 1
ATOM 976 O O . ALA A 1 136 ? -4.708 2.984 -15.383 1.00 94.81 136 ALA A O 1
ATOM 977 N N . LEU A 1 137 ? -2.649 2.625 -14.540 1.00 93.69 137 LEU A N 1
ATOM 978 C CA . LEU A 1 137 ? -2.957 3.088 -13.186 1.00 93.69 137 LEU A CA 1
ATOM 979 C C . LEU A 1 137 ? -3.356 4.567 -13.179 1.00 93.69 137 LEU A C 1
ATOM 981 O O . LEU A 1 137 ? -4.396 4.911 -12.625 1.00 93.69 137 LEU A O 1
ATOM 985 N N . GLY A 1 138 ? -2.608 5.419 -13.883 1.00 92.75 138 GLY A N 1
ATOM 986 C CA . GLY A 1 138 ? -2.945 6.826 -14.086 1.00 92.75 138 GLY A CA 1
ATOM 987 C C . GLY A 1 138 ? -4.325 7.015 -14.715 1.00 92.75 138 GLY A C 1
ATOM 988 O O . GLY A 1 138 ? -5.089 7.861 -14.258 1.00 92.75 138 GLY A O 1
ATOM 989 N N . ALA A 1 139 ? -4.698 6.205 -15.708 1.00 94.88 139 ALA A N 1
ATOM 990 C CA . ALA A 1 139 ? -6.041 6.255 -16.284 1.00 94.88 139 ALA A CA 1
ATOM 991 C C . ALA A 1 139 ? -7.136 5.809 -15.294 1.00 94.88 139 ALA A C 1
ATOM 993 O O . ALA A 1 139 ? -8.206 6.415 -15.261 1.00 94.88 139 ALA A O 1
ATOM 994 N N . LEU A 1 140 ? -6.876 4.782 -14.476 1.00 95.00 140 LEU A N 1
ATOM 995 C CA . LEU A 1 140 ? -7.815 4.299 -13.453 1.00 95.00 140 LEU A CA 1
ATOM 996 C C . LEU A 1 140 ? -8.037 5.314 -12.327 1.00 95.00 140 LEU A C 1
ATOM 998 O O . LEU A 1 140 ? -9.126 5.366 -11.760 1.00 95.00 140 LEU A O 1
ATOM 1002 N N . THR A 1 141 ? -7.030 6.127 -12.015 1.00 92.88 141 THR A N 1
ATOM 1003 C CA . THR A 1 141 ? -7.094 7.152 -10.964 1.00 92.88 141 THR A CA 1
ATOM 1004 C C . THR A 1 141 ? -7.253 8.568 -11.511 1.00 92.88 141 THR A C 1
ATOM 1006 O O . THR A 1 141 ? -6.890 9.531 -10.839 1.00 92.88 141 THR A O 1
ATOM 1009 N N . ALA A 1 142 ? -7.802 8.720 -12.721 1.00 92.94 142 ALA A N 1
ATOM 1010 C CA . ALA A 1 142 ? -7.963 10.020 -13.377 1.00 92.94 142 ALA A CA 1
ATOM 1011 C C . ALA A 1 142 ? -8.818 11.020 -12.577 1.00 92.94 142 ALA A C 1
ATOM 1013 O O . ALA A 1 142 ? -8.589 12.223 -12.677 1.00 92.94 142 ALA A O 1
ATOM 1014 N N . ASP A 1 143 ? -9.750 10.520 -11.763 1.00 90.25 143 ASP A N 1
ATOM 1015 C CA . ASP A 1 143 ? -10.660 11.331 -10.947 1.00 90.25 143 ASP A CA 1
ATOM 1016 C C . ASP A 1 143 ? -10.107 11.644 -9.540 1.00 90.25 143 ASP A C 1
ATOM 1018 O O . ASP A 1 143 ? -10.810 12.223 -8.712 1.00 90.25 143 ASP A O 1
ATOM 1022 N N . VAL A 1 144 ? -8.865 11.247 -9.230 1.00 86.44 144 VAL A N 1
ATOM 1023 C CA . VAL A 1 144 ? -8.242 11.555 -7.935 1.00 86.44 144 VAL A CA 1
ATOM 1024 C C . VAL A 1 144 ? -7.794 13.016 -7.904 1.00 86.44 144 VAL A C 1
ATOM 1026 O O . VAL A 1 144 ? -6.890 13.432 -8.630 1.00 86.44 144 VAL A O 1
ATOM 1029 N N . GLU A 1 145 ? -8.415 13.782 -7.012 1.00 83.00 145 GLU A N 1
ATOM 1030 C CA . GLU A 1 145 ? -8.085 15.176 -6.722 1.00 83.00 145 GLU A CA 1
ATOM 1031 C C . GLU A 1 145 ? -7.118 15.296 -5.523 1.00 83.00 145 GLU A C 1
ATOM 1033 O O . GLU A 1 145 ? -7.094 14.415 -4.660 1.00 83.00 145 GLU A O 1
ATOM 1038 N N . PRO A 1 146 ? -6.326 16.386 -5.419 1.00 77.81 146 PRO A N 1
ATOM 1039 C CA . PRO A 1 146 ? -6.214 17.509 -6.358 1.00 77.81 146 PRO A CA 1
ATOM 1040 C C . PRO A 1 146 ? -5.293 17.217 -7.550 1.00 77.81 146 PRO A C 1
ATOM 1042 O O . PRO A 1 146 ? -5.300 17.953 -8.534 1.00 77.81 146 PRO A O 1
ATOM 1045 N N . THR A 1 147 ? -4.487 16.162 -7.465 1.00 82.56 147 THR A N 1
ATOM 1046 C CA . THR A 1 147 ? -3.622 15.704 -8.549 1.00 82.56 147 THR A CA 1
ATOM 1047 C C . THR A 1 147 ? -3.542 14.188 -8.526 1.00 82.56 147 THR A C 1
ATOM 1049 O O . THR A 1 147 ? -3.535 13.576 -7.459 1.00 82.56 147 THR A O 1
ATOM 1052 N N . ASN A 1 148 ? -3.430 13.586 -9.704 1.00 88.56 148 ASN A N 1
ATOM 1053 C CA . ASN A 1 148 ? -3.312 12.145 -9.849 1.00 88.56 148 ASN A CA 1
ATOM 1054 C C . ASN A 1 148 ? -1.862 11.693 -9.571 1.00 88.56 148 ASN A C 1
ATOM 1056 O O . ASN A 1 148 ? -0.978 11.985 -10.386 1.00 88.56 148 ASN A O 1
ATOM 1060 N N . PRO A 1 149 ? -1.589 10.964 -8.469 1.00 86.88 149 PRO A N 1
ATOM 1061 C CA . PRO A 1 149 ? -0.226 10.582 -8.093 1.00 86.88 149 PRO A CA 1
ATOM 1062 C C . PRO A 1 149 ? 0.402 9.571 -9.065 1.00 86.88 149 PRO A C 1
ATOM 1064 O O . PRO A 1 149 ? 1.621 9.543 -9.218 1.00 86.88 149 PRO A O 1
ATOM 1067 N N . HIS A 1 150 ? -0.414 8.786 -9.776 1.00 91.19 150 HIS A N 1
ATOM 1068 C CA . HIS A 1 150 ? 0.057 7.794 -10.746 1.00 91.19 150 HIS A CA 1
ATOM 1069 C C . HIS A 1 150 ? 0.345 8.387 -12.130 1.00 91.19 150 HIS A C 1
ATOM 1071 O O . HIS A 1 150 ? 0.811 7.679 -13.013 1.00 91.19 150 HIS A O 1
ATOM 1077 N N . LEU A 1 151 ? 0.095 9.682 -12.339 1.00 88.19 151 LEU A N 1
ATOM 1078 C CA . LEU A 1 151 ? 0.451 10.393 -13.569 1.00 88.19 151 LEU A CA 1
ATOM 1079 C C . LEU A 1 151 ? 1.459 11.514 -13.275 1.00 88.19 151 LEU A C 1
ATOM 1081 O O . LEU A 1 151 ? 1.330 12.641 -13.754 1.00 88.19 151 LEU A O 1
ATOM 1085 N N . SER A 1 152 ? 2.458 11.208 -12.443 1.00 85.25 152 SER A N 1
ATOM 1086 C CA . SER A 1 152 ? 3.491 12.167 -12.051 1.00 85.25 152 SER A CA 1
ATOM 1087 C C . SER A 1 152 ? 4.362 12.582 -13.247 1.00 85.25 152 SER A C 1
ATOM 1089 O O . SER A 1 152 ? 4.902 11.719 -13.944 1.00 85.25 152 SER A O 1
ATOM 1091 N N . PRO A 1 153 ? 4.592 13.891 -13.466 1.00 86.44 153 PRO A N 1
ATOM 1092 C CA . PRO A 1 153 ? 5.483 14.367 -14.522 1.00 86.44 153 PRO A CA 1
ATOM 1093 C C . PRO A 1 153 ? 6.969 14.136 -14.207 1.00 86.44 153 PRO A C 1
ATOM 1095 O O . PRO A 1 153 ? 7.806 14.307 -15.092 1.00 86.44 153 PRO A O 1
ATOM 1098 N N . HIS A 1 154 ? 7.318 13.789 -12.962 1.00 88.00 154 HIS A N 1
ATOM 1099 C CA . HIS A 1 154 ? 8.712 13.641 -12.541 1.00 88.00 154 HIS A CA 1
ATOM 1100 C C . HIS A 1 154 ? 9.343 12.310 -12.969 1.00 88.00 154 HIS A C 1
ATOM 1102 O O . HIS A 1 154 ? 10.566 12.250 -13.087 1.00 88.00 154 HIS A O 1
ATOM 1108 N N . GLY A 1 155 ? 8.534 11.275 -13.234 1.00 83.31 155 GLY A N 1
ATOM 1109 C CA . GLY A 1 155 ? 9.018 9.928 -13.550 1.00 83.31 155 GLY A CA 1
ATOM 1110 C C . GLY A 1 155 ? 9.962 9.353 -12.478 1.00 83.31 155 GLY A C 1
ATOM 1111 O O . GLY A 1 155 ? 10.072 9.906 -11.381 1.00 83.31 155 GLY A O 1
ATOM 1112 N N . PRO A 1 156 ? 10.657 8.239 -12.764 1.00 82.00 156 PRO A N 1
ATOM 1113 C CA . PRO A 1 156 ? 11.698 7.713 -11.883 1.00 82.00 156 PRO A CA 1
ATOM 1114 C C . PRO A 1 156 ? 12.834 8.731 -11.653 1.00 82.00 156 PRO A C 1
ATOM 1116 O O . PRO A 1 156 ? 13.228 9.425 -12.596 1.00 82.00 156 PRO A O 1
ATOM 1119 N N . PRO A 1 157 ? 13.393 8.825 -10.432 1.00 85.81 157 PRO A N 1
ATOM 1120 C CA . PRO A 1 157 ? 13.104 7.989 -9.259 1.00 85.81 157 PRO A CA 1
ATOM 1121 C C . PRO A 1 157 ? 11.900 8.467 -8.423 1.00 85.81 157 PRO A C 1
ATOM 1123 O O . PRO A 1 157 ? 11.555 7.849 -7.432 1.00 85.81 157 PRO A O 1
ATOM 1126 N N . TYR A 1 158 ? 11.230 9.559 -8.793 1.00 86.75 158 TYR A N 1
ATOM 1127 C CA . TYR A 1 158 ? 10.185 10.213 -7.985 1.00 86.75 158 TYR A CA 1
ATOM 1128 C C . TYR A 1 158 ? 8.766 9.651 -8.186 1.00 86.75 158 TYR A C 1
ATOM 1130 O O . TYR A 1 158 ? 7.791 10.254 -7.737 1.00 86.75 158 TYR A O 1
ATOM 1138 N N . ALA A 1 159 ? 8.642 8.535 -8.902 1.00 85.69 159 ALA A N 1
ATOM 1139 C CA . ALA A 1 159 ? 7.384 7.843 -9.184 1.00 85.69 159 ALA A CA 1
ATOM 1140 C C . ALA A 1 159 ? 7.452 6.353 -8.802 1.00 85.69 159 ALA A C 1
ATOM 1142 O O . ALA A 1 159 ? 6.672 5.546 -9.303 1.00 85.69 159 ALA A O 1
ATOM 1143 N N . GLU A 1 160 ? 8.412 5.980 -7.953 1.00 91.06 160 GLU A N 1
ATOM 1144 C CA . GLU A 1 160 ? 8.526 4.620 -7.431 1.00 91.06 160 GLU A CA 1
ATOM 1145 C C . GLU A 1 160 ? 7.396 4.333 -6.435 1.00 91.06 160 GLU A C 1
ATOM 1147 O O . GLU A 1 160 ? 7.081 5.162 -5.577 1.00 91.06 160 GLU A O 1
ATOM 1152 N N . CYS A 1 161 ? 6.780 3.151 -6.533 1.00 91.81 161 CYS A N 1
ATOM 1153 C CA . CYS A 1 161 ? 5.585 2.805 -5.751 1.00 91.81 161 CYS A CA 1
ATOM 1154 C C . CYS A 1 161 ? 5.831 2.934 -4.242 1.00 91.81 161 CYS A C 1
ATOM 1156 O O . CYS A 1 161 ? 5.030 3.535 -3.525 1.00 91.81 161 CYS A O 1
ATOM 1158 N N . GLY A 1 162 ? 6.979 2.421 -3.793 1.00 90.62 162 GLY A N 1
ATOM 1159 C CA . GLY A 1 162 ? 7.399 2.400 -2.395 1.00 90.62 162 GLY A CA 1
ATOM 1160 C C . GLY A 1 162 ? 7.836 3.750 -1.829 1.00 90.62 162 GLY A C 1
ATOM 1161 O O . GLY A 1 162 ? 8.298 3.781 -0.699 1.00 90.62 162 GLY A O 1
ATOM 1162 N N . LEU A 1 163 ? 7.725 4.862 -2.564 1.00 90.19 163 LEU A N 1
ATOM 1163 C CA . LEU A 1 163 ? 7.883 6.195 -1.967 1.00 90.19 163 LEU A CA 1
ATOM 1164 C C . LEU A 1 163 ? 6.611 6.651 -1.249 1.00 90.19 163 LEU A C 1
ATOM 1166 O O . LEU A 1 163 ? 6.694 7.351 -0.246 1.00 90.19 163 LEU A O 1
ATOM 1170 N N . CYS A 1 164 ? 5.442 6.236 -1.743 1.00 89.19 164 CYS A N 1
ATOM 1171 C CA . CYS A 1 164 ? 4.153 6.583 -1.144 1.00 89.19 164 CYS A CA 1
ATOM 1172 C C . CYS A 1 164 ? 3.479 5.368 -0.497 1.00 89.19 164 CYS A C 1
ATOM 1174 O O . CYS A 1 164 ? 2.979 5.449 0.624 1.00 89.19 164 CYS A O 1
ATOM 1176 N N . HIS A 1 165 ? 3.472 4.234 -1.202 1.00 91.31 165 HIS A N 1
ATOM 1177 C CA . HIS A 1 165 ? 2.830 2.996 -0.768 1.00 91.31 165 HIS A CA 1
ATOM 1178 C C . HIS A 1 165 ? 3.793 2.154 0.068 1.00 91.31 165 HIS A C 1
ATOM 1180 O O . HIS A 1 165 ? 4.464 1.255 -0.438 1.00 91.31 165 HIS A O 1
ATOM 1186 N N . GLN A 1 166 ? 3.853 2.463 1.361 1.00 88.69 166 GLN A N 1
ATOM 1187 C CA . GLN A 1 166 ? 4.680 1.737 2.320 1.00 88.69 166 GLN A CA 1
ATOM 1188 C C . GLN A 1 166 ? 3.957 0.465 2.784 1.00 88.69 166 GLN A C 1
ATOM 1190 O O . GLN A 1 166 ? 2.825 0.531 3.264 1.00 88.69 166 GLN A O 1
ATOM 1195 N N . ILE A 1 167 ? 4.601 -0.697 2.627 1.00 89.00 167 ILE A N 1
ATOM 1196 C CA . ILE A 1 167 ? 4.007 -2.002 2.973 1.00 89.00 167 ILE A CA 1
ATOM 1197 C C . ILE A 1 167 ? 4.085 -2.265 4.479 1.00 89.00 167 ILE A C 1
ATOM 1199 O O . ILE A 1 167 ? 3.075 -2.591 5.089 1.00 89.00 167 ILE A O 1
ATOM 1203 N N . HIS A 1 168 ? 5.261 -2.069 5.082 1.00 89.56 168 HIS A N 1
ATOM 1204 C CA . HIS A 1 168 ? 5.523 -2.394 6.491 1.00 89.56 168 HIS A CA 1
ATOM 1205 C C . HIS A 1 168 ? 5.386 -1.198 7.448 1.00 89.56 168 HIS A C 1
ATOM 1207 O O . HIS A 1 168 ? 5.675 -1.316 8.636 1.00 89.56 168 HIS A O 1
ATOM 1213 N N . THR A 1 169 ? 4.985 -0.028 6.945 1.00 85.94 169 THR A N 1
ATOM 1214 C CA . THR A 1 169 ? 4.773 1.186 7.745 1.00 85.94 169 THR A CA 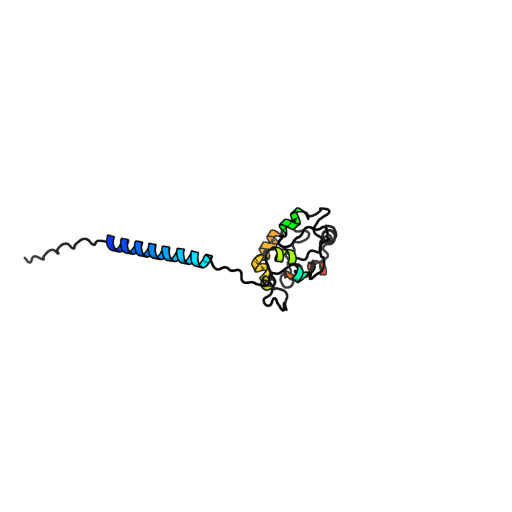1
ATOM 1215 C C . THR A 1 169 ? 3.580 1.974 7.211 1.00 85.94 169 THR A C 1
ATOM 1217 O O . THR A 1 169 ? 2.989 1.621 6.193 1.00 85.94 169 THR A O 1
ATOM 1220 N N . GLU A 1 170 ? 3.205 3.054 7.896 1.00 85.75 170 GLU A N 1
ATOM 1221 C CA . GLU A 1 170 ? 2.181 3.977 7.403 1.00 85.75 170 GLU A CA 1
ATOM 1222 C C . GLU A 1 170 ? 2.574 4.546 6.029 1.00 85.75 170 GLU A C 1
ATOM 1224 O O . GLU A 1 170 ? 3.720 4.945 5.812 1.00 85.75 170 GLU A O 1
ATOM 1229 N N . SER A 1 171 ? 1.622 4.531 5.091 1.00 87.88 171 SER A N 1
ATOM 1230 C CA . SER A 1 171 ? 1.799 5.109 3.758 1.00 87.88 171 SER A CA 1
ATOM 1231 C C . SER A 1 171 ? 1.741 6.631 3.824 1.00 87.88 171 SER A C 1
ATOM 1233 O O . SER A 1 171 ? 0.937 7.203 4.557 1.00 87.88 171 SER A O 1
ATOM 1235 N N . GLU A 1 172 ? 2.560 7.295 3.017 1.00 85.88 172 GLU A N 1
ATOM 1236 C CA . GLU A 1 172 ? 2.698 8.748 3.038 1.00 85.88 172 GLU A CA 1
ATOM 1237 C C . GLU A 1 172 ? 2.534 9.368 1.649 1.00 85.88 172 GLU A C 1
ATOM 1239 O O . GLU A 1 172 ? 2.615 8.704 0.617 1.00 85.88 172 GLU A O 1
ATOM 1244 N N . SER A 1 173 ? 2.311 10.681 1.611 1.00 85.81 173 SER A N 1
ATOM 1245 C CA . SER A 1 173 ? 2.389 11.445 0.368 1.00 85.81 173 SER A CA 1
ATOM 1246 C C . SER A 1 173 ? 3.814 11.957 0.186 1.00 85.81 173 SER A C 1
ATOM 1248 O O . SER A 1 173 ? 4.166 13.023 0.693 1.00 85.81 173 SER A O 1
ATOM 1250 N N . PHE A 1 174 ? 4.636 11.224 -0.569 1.00 88.81 174 PHE A N 1
ATOM 1251 C CA . PHE A 1 174 ? 5.998 11.659 -0.902 1.00 88.81 174 PHE A CA 1
ATOM 1252 C C . PHE A 1 174 ? 6.005 13.040 -1.574 1.00 88.81 174 PHE A C 1
ATOM 1254 O O . PHE A 1 174 ? 6.834 13.901 -1.282 1.00 88.81 174 PHE A O 1
ATOM 1261 N N . CYS A 1 175 ? 5.024 13.297 -2.442 1.00 86.38 175 CYS A N 1
ATOM 1262 C CA . CYS A 1 175 ? 4.905 14.560 -3.158 1.00 86.38 175 CYS A CA 1
ATOM 1263 C C . CYS A 1 175 ? 4.715 15.748 -2.198 1.00 86.38 175 CYS A C 1
ATOM 1265 O O . CYS A 1 175 ? 5.233 16.835 -2.464 1.00 86.38 175 CYS A O 1
ATOM 1267 N N . ALA A 1 176 ? 4.013 15.541 -1.075 1.00 86.25 176 ALA A N 1
ATOM 1268 C CA . ALA A 1 176 ? 3.740 16.580 -0.083 1.00 86.25 176 ALA A CA 1
ATOM 1269 C C . ALA A 1 176 ? 4.990 17.061 0.672 1.00 86.25 176 ALA A C 1
ATOM 1271 O O . ALA A 1 176 ? 4.956 18.095 1.335 1.00 86.25 176 ALA A O 1
ATOM 1272 N N . GLN A 1 177 ? 6.115 16.354 0.540 1.00 87.94 177 GLN A N 1
ATOM 1273 C CA . GLN A 1 177 ? 7.393 16.790 1.104 1.00 87.94 177 GLN A CA 1
ATOM 1274 C C . GLN A 1 177 ? 7.961 18.021 0.374 1.00 87.94 177 GLN A C 1
ATOM 1276 O O . GLN A 1 177 ? 8.777 18.750 0.934 1.00 87.94 177 GLN A O 1
ATOM 1281 N N . CYS A 1 178 ? 7.547 18.256 -0.878 1.00 88.25 178 CYS A N 1
ATOM 1282 C CA . CYS A 1 178 ? 8.000 19.383 -1.704 1.00 88.25 178 CYS A CA 1
ATOM 1283 C C . CYS A 1 178 ? 6.852 20.251 -2.235 1.00 88.25 178 CYS A C 1
ATOM 1285 O O . CYS A 1 178 ? 7.042 21.446 -2.464 1.00 88.25 178 CYS A O 1
ATOM 1287 N N . HIS A 1 179 ? 5.678 19.663 -2.454 1.00 85.81 179 HIS A N 1
ATOM 1288 C CA . HIS A 1 179 ? 4.508 20.346 -2.986 1.00 85.81 179 HIS A CA 1
ATOM 1289 C C . HIS A 1 179 ? 3.473 20.544 -1.890 1.00 85.81 179 HIS A C 1
ATOM 1291 O O . HIS A 1 179 ? 3.020 19.589 -1.268 1.00 85.81 179 HIS A O 1
ATOM 1297 N N . ASP A 1 180 ? 3.051 21.787 -1.693 1.00 83.44 180 ASP A N 1
ATOM 1298 C CA . ASP A 1 180 ? 1.910 22.059 -0.836 1.00 83.44 180 ASP A CA 1
ATOM 1299 C C . ASP A 1 180 ? 0.622 21.816 -1.622 1.00 83.44 180 ASP A C 1
ATOM 1301 O O . ASP A 1 180 ? 0.241 22.589 -2.505 1.00 83.44 180 ASP A O 1
ATOM 1305 N N . PHE A 1 181 ? -0.022 20.694 -1.332 1.00 73.62 181 PHE A N 1
ATOM 1306 C CA . PHE A 1 181 ? -1.351 20.396 -1.831 1.00 73.62 181 PHE A CA 1
ATOM 1307 C C . PHE A 1 181 ? -2.351 20.805 -0.748 1.00 73.62 181 PHE A C 1
ATOM 1309 O O . PHE A 1 181 ? -2.799 19.970 0.048 1.00 73.62 181 PHE A O 1
ATOM 1316 N N . GLU A 1 182 ? -2.671 22.101 -0.681 1.00 55.47 182 GLU A N 1
ATOM 1317 C CA . GLU A 1 182 ? -3.696 22.610 0.233 1.00 55.47 182 GLU A CA 1
ATOM 1318 C C . GLU A 1 182 ? -4.983 21.772 0.076 1.00 55.47 182 GLU A C 1
ATOM 1320 O O . GLU A 1 182 ? -5.573 21.706 -1.002 1.00 55.47 182 GLU A O 1
ATOM 1325 N N . GLY A 1 183 ? -5.392 21.084 1.151 1.00 55.25 183 GLY A N 1
ATOM 1326 C CA . GLY A 1 183 ? -6.580 20.217 1.188 1.00 55.25 183 GLY A CA 1
ATOM 1327 C C . GLY A 1 183 ? -6.329 18.709 1.346 1.00 55.25 183 GLY A C 1
ATOM 1328 O O . GLY A 1 183 ? -7.262 18.000 1.722 1.00 55.25 183 GLY A O 1
ATOM 1329 N N . LEU A 1 184 ? -5.103 18.196 1.165 1.00 48.38 184 LEU A N 1
ATOM 1330 C CA . LEU A 1 184 ? -4.817 16.760 1.383 1.00 48.38 184 LEU A CA 1
ATOM 1331 C C . LEU A 1 184 ? -4.809 16.356 2.869 1.00 48.38 184 LEU A C 1
ATOM 1333 O O . LEU A 1 184 ? -5.228 15.255 3.228 1.00 48.38 184 LEU A O 1
ATOM 1337 N N . TRP A 1 185 ? -4.414 17.268 3.759 1.00 41.00 185 TRP A N 1
ATOM 1338 C CA . TRP A 1 185 ? -4.382 17.018 5.207 1.00 41.00 185 TRP A CA 1
ATOM 1339 C C . TRP A 1 185 ? -5.775 16.948 5.850 1.00 41.00 185 TRP A C 1
ATOM 1341 O O . TRP A 1 185 ? -5.925 16.386 6.933 1.00 41.00 185 TRP A O 1
ATOM 1351 N N . THR A 1 186 ? -6.813 17.471 5.186 1.00 36.00 186 THR A N 1
ATOM 1352 C CA . THR A 1 186 ? -8.205 17.353 5.654 1.00 36.00 186 THR A CA 1
ATOM 1353 C C . THR A 1 186 ? -8.800 15.975 5.352 1.00 36.00 186 THR A C 1
ATOM 1355 O O . THR A 1 186 ? -9.805 15.617 5.951 1.00 36.00 186 THR A O 1
ATOM 1358 N N . PHE A 1 187 ? -8.188 15.165 4.482 1.00 40.09 187 PHE A N 1
ATOM 1359 C CA . PHE A 1 187 ? -8.684 13.817 4.179 1.00 40.09 187 PHE A CA 1
ATOM 1360 C C . PHE A 1 187 ? -7.948 12.697 4.921 1.00 40.09 187 PHE A C 1
ATOM 1362 O O . PHE A 1 187 ? -8.567 11.675 5.193 1.00 40.09 187 PHE A O 1
ATOM 1369 N N . ILE A 1 188 ? -6.685 12.899 5.315 1.00 42.94 188 ILE A N 1
ATOM 1370 C CA . ILE A 1 188 ? -5.917 11.900 6.086 1.00 42.94 188 ILE A CA 1
ATOM 1371 C C . ILE A 1 188 ? -6.257 11.943 7.590 1.00 42.94 188 ILE A C 1
ATOM 1373 O O . ILE A 1 188 ? -6.225 10.917 8.255 1.00 42.94 188 ILE A O 1
ATOM 1377 N N . LEU A 1 189 ? -6.653 13.101 8.139 1.00 33.53 189 LEU A N 1
ATOM 1378 C CA . LEU A 1 189 ? -6.949 13.256 9.577 1.00 33.53 189 LEU A CA 1
ATOM 1379 C C . LEU A 1 189 ? -8.448 13.270 9.931 1.00 33.53 189 LEU A C 1
ATOM 1381 O O . LEU A 1 189 ? -8.801 13.498 11.088 1.00 33.53 189 LEU A O 1
ATOM 1385 N N . MET A 1 190 ? -9.344 13.073 8.960 1.00 28.92 190 MET A N 1
ATOM 1386 C CA . MET A 1 190 ? -10.791 13.276 9.153 1.00 28.92 190 MET A CA 1
ATOM 1387 C C . MET A 1 190 ? -11.678 12.186 8.546 1.00 28.92 190 MET A C 1
ATOM 1389 O O . MET A 1 190 ? -12.867 12.419 8.306 1.00 28.92 190 MET A O 1
ATOM 1393 N N . ARG A 1 191 ? -11.148 10.974 8.372 1.00 38.53 191 ARG A N 1
ATOM 1394 C CA . ARG A 1 191 ? -11.976 9.797 8.114 1.00 38.53 191 ARG A CA 1
ATOM 1395 C C . ARG A 1 191 ? -11.521 8.573 8.880 1.00 38.53 191 ARG A C 1
ATOM 1397 O O . ARG A 1 191 ? -10.297 8.351 8.938 1.00 38.53 191 ARG A O 1
#

Secondary structure (DSSP, 8-state):
--PPPPPPPPPPP-THHHHHHHHHHHHHHHHHHHHHHHHHTT-----------HHHHHTT---S-TTSPP-TT--HHHHHTTS-TTSTTPPPTT--HHHHHHTTT--GGGT-SSSSS--SPPPHHHHHHHH--HHHHHHHTTT-SS--GGG-TT-TTTT-HHHH--SSS----GGGGTS--TTSHHHHS--

Radius of gyration: 32.02 Å; chains: 1; bounding box: 37×77×113 Å